Protein AF-A0A2J8AIW1-F1 (afdb_monomer_lite)

Secondary structure (DSSP, 8-state):
--TT-SS-S---SHHHHHHHHHHHHHHHHHHHHHHHH--SHHHHHHHHHHHHHHHHHHHHHH--GGGHHHHHHHHHHHHHHHHHHHHHHHH-PPPHHHHHHHHHHTTT-HHHHHHHHHHHHHHHHHHHHHHSGGGHHHHHHHHHHHHHHHHHHHHHHSTTTTTSTTHHHHHHHHHHHHHHTHHHHHHHHTT-

pLDDT: mean 93.56, std 8.63, range [38.16, 98.69]

Structure (mmCIF, N/CA/C/O backbone):
data_AF-A0A2J8AIW1-F1
#
_entry.id   AF-A0A2J8AIW1-F1
#
loop_
_atom_site.group_PDB
_atom_site.id
_atom_site.type_symbol
_atom_site.label_atom_id
_atom_site.label_alt_id
_atom_site.label_comp_id
_atom_site.label_asym_id
_atom_site.label_entity_id
_atom_site.label_seq_id
_atom_site.pdbx_PDB_ins_code
_atom_site.Cartn_x
_atom_site.Cartn_y
_atom_site.Cartn_z
_atom_site.occupancy
_atom_site.B_iso_or_equiv
_atom_site.auth_seq_id
_atom_site.auth_comp_id
_atom_site.auth_asym_id
_atom_site.auth_atom_id
_atom_site.pdbx_PDB_model_num
ATOM 1 N N . MET A 1 1 ? -9.062 2.284 -21.772 1.00 38.16 1 MET A N 1
ATOM 2 C CA . MET A 1 1 ? -7.630 1.920 -21.690 1.00 38.16 1 MET A CA 1
ATOM 3 C C . MET A 1 1 ? -7.369 1.339 -20.299 1.00 38.16 1 MET A C 1
ATOM 5 O O . MET A 1 1 ? -7.821 1.929 -19.328 1.00 38.16 1 MET A O 1
ATOM 9 N N . LEU A 1 2 ? -6.797 0.137 -20.177 1.00 49.97 2 LEU A N 1
ATOM 10 C CA . LEU A 1 2 ? -6.524 -0.493 -18.874 1.00 49.97 2 LEU A CA 1
ATOM 11 C C . LEU A 1 2 ? -5.214 0.093 -18.311 1.00 49.97 2 LEU A C 1
ATOM 13 O O . LEU A 1 2 ? -4.164 -0.170 -18.883 1.00 49.97 2 LEU A O 1
ATOM 17 N N . LEU A 1 3 ? -5.280 0.871 -17.221 1.00 55.28 3 LEU A N 1
ATOM 18 C CA . LEU A 1 3 ? -4.165 1.646 -16.621 1.00 55.28 3 LEU A CA 1
ATOM 19 C C . LEU A 1 3 ? -2.868 0.842 -16.325 1.00 55.28 3 LEU A C 1
ATOM 21 O O . LEU A 1 3 ? -1.785 1.400 -16.239 1.00 55.28 3 LEU A O 1
ATOM 25 N N . HIS A 1 4 ? -2.943 -0.486 -16.248 1.00 60.50 4 HIS A N 1
ATOM 26 C CA . HIS A 1 4 ? -1.862 -1.389 -15.823 1.00 60.50 4 HIS A CA 1
ATOM 27 C C . HIS A 1 4 ? -1.296 -2.260 -16.968 1.00 60.50 4 HIS A C 1
ATOM 29 O O . HIS A 1 4 ? -0.723 -3.325 -16.732 1.00 60.50 4 HIS A O 1
ATOM 35 N N . GLN A 1 5 ? -1.485 -1.856 -18.229 1.00 65.25 5 GLN A N 1
ATOM 36 C CA . GLN A 1 5 ? -0.833 -2.495 -19.380 1.00 65.25 5 GLN A CA 1
ATOM 37 C C . GLN A 1 5 ? 0.489 -1.783 -19.708 1.00 65.25 5 GLN A C 1
ATOM 39 O O . GLN A 1 5 ? 0.598 -0.569 -19.561 1.00 65.25 5 GLN A O 1
ATOM 44 N N . GLY A 1 6 ? 1.495 -2.539 -20.156 1.00 75.31 6 GLY A N 1
ATOM 45 C CA . GLY A 1 6 ? 2.809 -1.995 -20.519 1.00 75.31 6 GLY A CA 1
ATOM 46 C C . GLY A 1 6 ? 3.767 -1.790 -19.331 1.00 75.31 6 GLY A C 1
ATOM 47 O O . GLY A 1 6 ? 3.452 -2.182 -18.205 1.00 75.31 6 GLY A O 1
ATOM 48 N N . PRO A 1 7 ? 4.959 -1.217 -19.575 1.00 77.56 7 PRO A N 1
ATOM 49 C CA . PRO A 1 7 ? 6.043 -1.128 -18.589 1.00 77.56 7 PRO A CA 1
ATOM 50 C C . PRO A 1 7 ? 5.809 -0.106 -17.460 1.00 77.56 7 PRO A C 1
ATOM 52 O O . PRO A 1 7 ? 6.551 -0.140 -16.476 1.00 77.56 7 PRO A O 1
ATOM 55 N N . GLY A 1 8 ? 4.782 0.743 -17.576 1.00 80.81 8 GLY A N 1
ATOM 56 C CA . GLY A 1 8 ? 4.528 1.873 -16.675 1.00 80.81 8 GLY A CA 1
ATOM 57 C C . GLY A 1 8 ? 5.307 3.125 -17.079 1.00 80.81 8 GLY A C 1
ATOM 58 O O . GLY A 1 8 ? 6.277 3.029 -17.828 1.00 80.81 8 GLY A O 1
ATOM 59 N N . GLU A 1 9 ? 4.861 4.277 -16.582 1.00 84.56 9 GLU A N 1
ATOM 60 C CA . GLU A 1 9 ? 5.496 5.581 -16.823 1.00 84.56 9 GLU A CA 1
ATOM 61 C C . GLU A 1 9 ? 6.556 5.929 -15.764 1.00 84.56 9 GLU A C 1
ATOM 63 O O . GLU A 1 9 ? 7.264 6.912 -15.913 1.00 84.56 9 GLU A O 1
ATOM 68 N N . ASN A 1 10 ? 6.714 5.125 -14.711 1.00 86.12 10 ASN A N 1
ATOM 69 C CA . ASN A 1 10 ? 7.765 5.302 -13.706 1.00 86.12 10 ASN A CA 1
ATOM 70 C C . ASN A 1 10 ? 9.110 4.671 -14.130 1.00 86.12 10 ASN A C 1
ATOM 72 O O . ASN A 1 10 ? 9.202 3.932 -15.116 1.00 86.12 10 ASN A O 1
ATOM 76 N N . ASP A 1 11 ? 10.157 4.930 -13.338 1.00 91.44 11 ASP A N 1
ATOM 77 C CA . ASP A 1 11 ? 11.539 4.480 -13.570 1.00 91.44 11 ASP A CA 1
ATOM 78 C C . ASP A 1 11 ? 12.127 4.983 -14.903 1.00 91.44 11 ASP A C 1
ATOM 80 O O . ASP A 1 11 ? 12.810 4.227 -15.610 1.00 91.44 11 ASP A O 1
ATOM 84 N N . LYS A 1 12 ? 11.868 6.254 -15.254 1.00 89.19 12 LYS A N 1
ATOM 85 C CA . LYS A 1 12 ? 12.263 6.853 -16.546 1.00 89.19 12 LYS A CA 1
ATOM 86 C C . LYS A 1 12 ? 13.777 6.973 -16.703 1.00 89.19 12 LYS A C 1
ATOM 88 O O . LYS A 1 12 ? 14.300 6.983 -17.814 1.00 89.19 12 LYS A O 1
ATOM 93 N N . ASN A 1 13 ? 14.483 7.072 -15.582 1.00 91.25 13 ASN A N 1
ATOM 94 C CA . ASN A 1 13 ? 15.933 7.184 -15.500 1.00 91.25 13 ASN A CA 1
ATOM 95 C C . ASN A 1 13 ? 16.474 6.378 -14.304 1.00 91.25 13 ASN A C 1
ATOM 97 O O . ASN A 1 13 ? 15.725 5.899 -13.448 1.00 91.25 13 ASN A O 1
ATOM 101 N N . LEU A 1 14 ? 17.797 6.194 -14.264 1.00 94.19 14 LEU A N 1
ATOM 102 C CA . LEU A 1 14 ? 18.453 5.399 -13.224 1.00 94.19 14 LEU A CA 1
ATOM 103 C C . LEU A 1 14 ? 18.237 5.961 -11.799 1.00 94.19 14 LEU A C 1
ATOM 105 O O . LEU A 1 14 ? 17.918 5.159 -10.922 1.00 94.19 14 LEU A O 1
ATOM 109 N N . PRO A 1 15 ? 18.340 7.283 -11.538 1.00 96.56 15 PRO A N 1
ATOM 110 C CA . PRO A 1 15 ? 18.042 7.843 -10.218 1.00 96.56 15 PRO A CA 1
ATOM 111 C C . PRO A 1 15 ? 16.624 7.549 -9.720 1.00 96.56 15 PRO A C 1
ATOM 113 O O . PRO A 1 15 ? 16.463 7.113 -8.581 1.00 96.56 15 PRO A O 1
ATOM 116 N N . GLU A 1 16 ? 15.601 7.736 -10.559 1.00 95.06 16 GLU A N 1
ATOM 117 C CA . GLU A 1 16 ? 14.214 7.407 -10.202 1.00 95.06 16 GLU A CA 1
ATOM 118 C C . GLU A 1 16 ? 14.065 5.937 -9.837 1.00 95.06 16 GLU A C 1
ATOM 120 O O . GLU A 1 16 ? 13.436 5.605 -8.836 1.00 95.06 16 GLU A O 1
ATOM 125 N N . ARG A 1 17 ? 14.701 5.055 -10.606 1.00 95.56 17 ARG A N 1
ATOM 126 C CA . ARG A 1 17 ? 14.667 3.619 -10.348 1.00 95.56 17 ARG A CA 1
ATOM 127 C C . ARG A 1 17 ? 15.311 3.252 -9.018 1.00 95.56 17 ARG A C 1
ATOM 129 O O . ARG A 1 17 ? 14.742 2.474 -8.254 1.00 95.56 17 ARG A O 1
ATOM 136 N N . VAL A 1 18 ? 16.480 3.819 -8.723 1.00 97.62 18 VAL A N 1
ATOM 137 C CA . VAL A 1 18 ? 17.156 3.627 -7.432 1.00 97.62 18 VAL A CA 1
ATOM 138 C C . VAL A 1 18 ? 16.270 4.130 -6.292 1.00 97.62 18 VAL A C 1
ATOM 140 O O . VAL A 1 18 ? 16.103 3.423 -5.299 1.00 97.62 18 VAL A O 1
ATOM 143 N N . ALA A 1 19 ? 15.645 5.300 -6.448 1.00 97.94 19 ALA A N 1
ATOM 144 C CA . ALA A 1 19 ? 14.718 5.844 -5.461 1.00 97.94 19 ALA A CA 1
ATOM 145 C C . ALA A 1 19 ? 13.486 4.944 -5.264 1.00 97.94 19 ALA A C 1
ATOM 147 O O . ALA A 1 19 ? 13.114 4.657 -4.125 1.00 97.94 19 ALA A O 1
ATOM 148 N N . ASN A 1 20 ? 12.878 4.439 -6.337 1.00 97.44 20 ASN A N 1
ATOM 149 C CA . ASN A 1 20 ? 11.716 3.554 -6.261 1.00 97.44 20 ASN A CA 1
ATOM 150 C C . ASN A 1 20 ? 12.062 2.228 -5.571 1.00 97.44 20 ASN A C 1
ATOM 152 O O . ASN A 1 20 ? 11.350 1.814 -4.656 1.00 97.44 20 ASN A O 1
ATOM 156 N N . VAL A 1 21 ? 13.198 1.609 -5.913 1.00 98.12 21 VAL A N 1
ATOM 157 C CA . VAL A 1 21 ? 13.695 0.401 -5.230 1.00 98.12 21 VAL A CA 1
ATOM 158 C C . VAL A 1 21 ? 13.963 0.670 -3.748 1.00 98.12 21 VAL A C 1
ATOM 160 O O . VAL A 1 21 ? 13.516 -0.101 -2.899 1.00 98.12 21 VAL A O 1
ATOM 163 N N . ALA A 1 22 ? 14.649 1.766 -3.415 1.00 98.12 22 ALA A N 1
ATOM 164 C CA . ALA A 1 22 ? 14.968 2.106 -2.029 1.00 98.12 22 ALA A CA 1
ATOM 165 C C . ALA A 1 22 ? 13.701 2.336 -1.190 1.00 98.12 22 ALA A C 1
ATOM 167 O O . ALA A 1 22 ? 13.575 1.830 -0.073 1.00 98.12 22 ALA A O 1
ATOM 168 N N . THR A 1 23 ? 12.728 3.057 -1.745 1.00 98.31 23 THR A N 1
ATOM 169 C CA . THR A 1 23 ? 11.473 3.380 -1.053 1.00 98.31 23 THR A CA 1
ATOM 170 C C . THR A 1 23 ? 10.555 2.167 -0.870 1.00 98.31 23 THR A C 1
ATOM 172 O O . THR A 1 23 ? 9.797 2.148 0.101 1.00 98.31 23 THR A O 1
ATOM 175 N N . CYS A 1 24 ? 10.692 1.097 -1.667 1.00 97.94 24 CYS A N 1
ATOM 176 C CA . CYS A 1 24 ? 10.009 -0.184 -1.409 1.00 97.94 24 CYS A CA 1
ATOM 177 C C . CYS A 1 24 ? 10.350 -0.771 -0.025 1.00 97.94 24 CYS A C 1
ATOM 179 O O . CYS A 1 24 ? 9.515 -1.434 0.597 1.00 97.94 24 CYS A O 1
ATOM 181 N N . GLY A 1 25 ? 11.549 -0.491 0.504 1.00 97.25 25 GLY A N 1
ATOM 182 C CA . GLY A 1 25 ? 11.958 -0.911 1.847 1.00 97.25 25 GLY A CA 1
ATOM 183 C C . GLY A 1 25 ? 11.031 -0.395 2.956 1.00 97.25 25 GLY A C 1
ATOM 184 O O . GLY A 1 25 ? 10.872 -1.046 3.992 1.00 97.25 25 GLY A O 1
ATOM 185 N N . MET A 1 26 ? 10.334 0.722 2.724 1.00 97.25 26 MET A N 1
ATOM 186 C CA . MET A 1 26 ? 9.361 1.261 3.675 1.00 97.25 26 MET A CA 1
ATOM 187 C C . MET A 1 26 ? 8.108 0.387 3.794 1.00 97.25 26 MET A C 1
ATOM 189 O O . MET A 1 26 ? 7.539 0.289 4.884 1.00 97.25 26 MET A O 1
ATOM 193 N N . PHE A 1 27 ? 7.710 -0.319 2.731 1.00 98.12 27 PHE A N 1
ATOM 194 C CA . PHE A 1 27 ? 6.625 -1.301 2.800 1.00 98.12 27 PHE A CA 1
ATOM 195 C C . PHE A 1 27 ? 7.012 -2.511 3.652 1.00 98.12 27 PHE A C 1
ATOM 197 O O . PHE A 1 27 ? 6.216 -2.968 4.476 1.00 98.12 27 PHE A O 1
ATOM 204 N N . LEU A 1 28 ? 8.262 -2.978 3.533 1.00 97.94 28 LEU A N 1
ATOM 205 C CA . LEU A 1 28 ? 8.799 -4.043 4.386 1.00 97.94 28 LEU A CA 1
ATOM 206 C C . LEU A 1 28 ? 8.770 -3.621 5.858 1.00 97.94 28 LEU A C 1
ATOM 208 O O . LEU A 1 28 ? 8.288 -4.370 6.712 1.00 97.94 28 LEU A O 1
ATOM 212 N N . HIS A 1 29 ? 9.225 -2.398 6.145 1.00 98.06 29 HIS A N 1
ATOM 213 C CA . HIS A 1 29 ? 9.217 -1.833 7.491 1.00 98.06 29 HIS A CA 1
ATOM 214 C C . HIS A 1 29 ? 7.797 -1.724 8.069 1.00 98.06 29 HIS A C 1
ATOM 216 O O . HIS A 1 29 ? 7.548 -2.167 9.196 1.00 98.06 29 HIS A O 1
ATOM 222 N N . ALA A 1 30 ? 6.853 -1.179 7.300 1.00 98.00 30 ALA A N 1
ATOM 223 C CA . ALA A 1 30 ? 5.459 -1.047 7.711 1.00 98.00 30 ALA A CA 1
ATOM 224 C C . ALA A 1 30 ? 4.798 -2.410 7.961 1.00 98.00 30 ALA A C 1
ATOM 226 O O . ALA A 1 30 ? 4.196 -2.608 9.021 1.00 98.00 30 ALA A O 1
ATOM 227 N N . GLY A 1 31 ? 4.980 -3.380 7.059 1.00 98.19 31 GLY A N 1
ATOM 228 C CA . GLY A 1 31 ? 4.481 -4.746 7.234 1.00 98.19 31 GLY A CA 1
ATOM 229 C C . GLY A 1 31 ? 5.053 -5.416 8.488 1.00 98.19 31 GLY A C 1
ATOM 230 O O . GLY A 1 31 ? 4.300 -5.915 9.326 1.00 98.19 31 GLY A O 1
ATOM 231 N N . ALA A 1 32 ? 6.368 -5.314 8.712 1.00 98.00 32 ALA A N 1
ATOM 232 C CA . ALA A 1 32 ? 7.024 -5.826 9.918 1.00 98.00 32 ALA A CA 1
ATOM 233 C C . ALA A 1 32 ? 6.518 -5.152 11.205 1.00 98.00 32 ALA A C 1
ATOM 235 O O . ALA A 1 32 ? 6.409 -5.794 12.255 1.00 98.00 32 ALA A O 1
ATOM 236 N N . LYS A 1 33 ? 6.198 -3.855 11.159 1.00 97.88 33 LYS A N 1
ATOM 237 C CA . LYS A 1 33 ? 5.585 -3.145 12.288 1.00 97.88 33 LYS A CA 1
ATOM 238 C C . LYS A 1 33 ? 4.177 -3.671 12.571 1.00 97.88 33 LYS A C 1
ATOM 240 O O . LYS A 1 33 ? 3.882 -3.975 13.725 1.00 97.88 33 LYS A O 1
ATOM 245 N N . ILE A 1 34 ? 3.350 -3.859 11.541 1.00 97.88 34 ILE A N 1
ATOM 246 C CA . ILE A 1 34 ? 2.001 -4.436 11.664 1.00 97.88 34 ILE A CA 1
ATOM 247 C C . ILE A 1 34 ? 2.067 -5.844 12.271 1.00 97.88 34 ILE A C 1
ATOM 249 O O . ILE A 1 34 ? 1.365 -6.1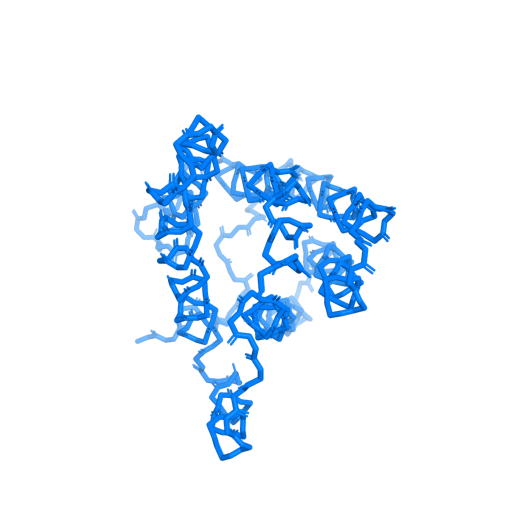10 13.245 1.00 97.88 34 ILE A O 1
ATOM 253 N N . ILE A 1 35 ? 2.946 -6.718 11.770 1.00 97.94 35 ILE A N 1
ATOM 254 C CA . ILE A 1 35 ? 3.108 -8.101 12.260 1.00 97.94 35 ILE A CA 1
ATOM 255 C C . ILE A 1 35 ? 3.454 -8.144 13.753 1.00 97.94 35 ILE A C 1
ATOM 257 O O . ILE A 1 35 ? 2.945 -9.008 14.469 1.00 97.94 35 ILE A O 1
ATOM 261 N N . ARG A 1 36 ? 4.330 -7.239 14.209 1.00 97.31 36 ARG A N 1
ATOM 262 C CA . ARG A 1 36 ? 4.803 -7.186 15.602 1.00 97.31 36 ARG A CA 1
ATOM 263 C C . ARG A 1 36 ? 3.805 -6.534 16.552 1.00 97.31 36 ARG A C 1
ATOM 265 O O . ARG A 1 36 ? 3.716 -6.944 17.702 1.00 97.31 36 ARG A O 1
ATOM 272 N N . GLN A 1 37 ? 3.103 -5.496 16.102 1.00 96.62 37 GLN A N 1
ATOM 273 C CA . GLN A 1 37 ? 2.281 -4.660 16.981 1.00 96.62 37 GLN A CA 1
ATOM 274 C C . GLN A 1 37 ? 0.804 -5.060 17.001 1.00 96.62 37 GLN A C 1
ATOM 276 O O . GLN A 1 37 ? 0.110 -4.741 17.967 1.00 96.62 37 GLN A O 1
ATOM 281 N N . CYS A 1 38 ? 0.298 -5.725 15.959 1.00 95.56 38 CYS A N 1
ATOM 282 C CA . CYS A 1 38 ? -1.114 -6.089 15.886 1.00 95.56 38 CYS A CA 1
ATOM 283 C C . CYS A 1 38 ? -1.409 -7.402 16.616 1.00 95.56 38 CYS A C 1
ATOM 285 O O . CYS A 1 38 ? -0.716 -8.402 16.437 1.00 95.56 38 CYS A O 1
ATOM 287 N N . ARG A 1 39 ? -2.490 -7.411 17.401 1.00 92.06 39 ARG A N 1
ATOM 288 C CA . ARG A 1 39 ? -2.910 -8.563 18.214 1.00 92.06 39 ARG A CA 1
ATOM 289 C C . ARG A 1 39 ? -3.703 -9.600 17.419 1.00 92.06 39 ARG A C 1
ATOM 291 O O . ARG A 1 39 ? -3.566 -10.794 17.670 1.00 92.06 39 ARG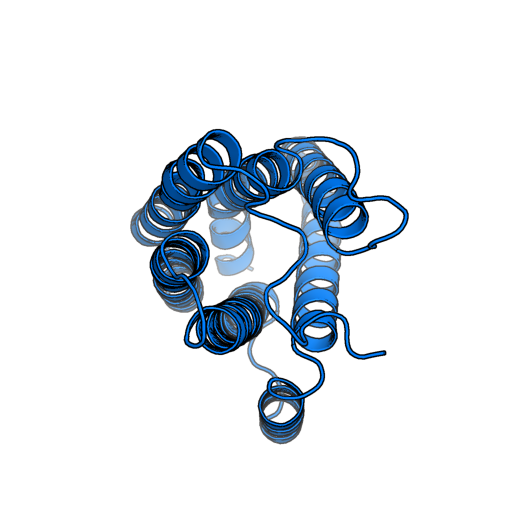 A O 1
ATOM 298 N N . SER A 1 40 ? -4.526 -9.169 16.459 1.00 94.38 40 SER A N 1
ATOM 299 C CA . SER A 1 40 ? -5.385 -10.087 15.704 1.00 94.38 40 SER A CA 1
ATOM 300 C C . SER A 1 40 ? -4.608 -10.837 14.617 1.00 94.38 40 SER A C 1
ATOM 302 O O . SER A 1 40 ? -3.761 -10.279 13.915 1.00 94.38 40 SER A O 1
ATOM 304 N N . GLN A 1 41 ? -4.927 -12.121 14.432 1.00 95.12 41 GLN A N 1
ATOM 305 C CA . GLN A 1 41 ? -4.317 -12.938 13.376 1.00 95.12 41 GLN A CA 1
ATOM 306 C C . GLN A 1 41 ? -4.637 -12.400 11.975 1.00 95.12 41 GLN A C 1
ATOM 308 O O . GLN A 1 41 ? -3.782 -12.437 11.094 1.00 95.12 41 GLN A O 1
ATOM 313 N N . ALA A 1 42 ? -5.838 -11.849 11.771 1.00 95.38 42 ALA A N 1
ATOM 314 C CA . ALA A 1 42 ? -6.220 -11.226 10.506 1.00 95.38 42 ALA A CA 1
ATOM 315 C C . ALA A 1 42 ? -5.322 -10.022 10.166 1.00 95.38 42 ALA A C 1
ATOM 317 O O . ALA A 1 42 ? -4.806 -9.940 9.052 1.00 95.38 42 ALA A O 1
ATOM 318 N N . ALA A 1 43 ? -5.048 -9.146 11.139 1.00 96.44 43 ALA A N 1
ATOM 319 C CA . ALA A 1 43 ? -4.139 -8.017 10.953 1.00 96.44 43 ALA A CA 1
ATOM 320 C C . ALA A 1 43 ? -2.697 -8.470 10.679 1.00 96.44 43 ALA A C 1
ATOM 322 O O . ALA A 1 43 ? -2.028 -7.912 9.812 1.00 96.44 43 ALA A O 1
ATOM 323 N N . ARG A 1 44 ? -2.216 -9.519 11.360 1.00 97.50 44 ARG A N 1
ATOM 324 C CA . ARG A 1 44 ? -0.872 -10.071 11.115 1.00 97.50 44 ARG A CA 1
ATOM 325 C C . ARG A 1 44 ? -0.747 -10.703 9.726 1.00 97.50 44 ARG A C 1
ATOM 327 O O . ARG A 1 44 ? 0.280 -10.519 9.081 1.00 97.50 44 ARG A O 1
ATOM 334 N N . ARG A 1 45 ? -1.787 -11.392 9.234 1.00 97.94 45 ARG A N 1
ATOM 335 C CA . ARG A 1 45 ? -1.844 -11.903 7.848 1.00 97.94 45 ARG A CA 1
ATOM 336 C C . ARG A 1 45 ? -1.777 -10.770 6.827 1.00 97.94 45 ARG A C 1
ATOM 338 O O . ARG A 1 45 ? -1.019 -10.881 5.869 1.00 97.94 45 ARG A O 1
ATOM 345 N N . PHE A 1 46 ? -2.513 -9.680 7.054 1.00 97.94 46 PHE A N 1
ATOM 346 C CA . PHE A 1 46 ? -2.368 -8.471 6.245 1.00 97.94 46 PHE A CA 1
ATOM 347 C C . PHE A 1 46 ? -0.933 -7.927 6.302 1.00 97.94 46 PHE A C 1
ATOM 349 O O . PHE A 1 46 ? -0.361 -7.654 5.256 1.00 97.94 46 PHE A O 1
ATOM 356 N N . GLY A 1 47 ? -0.319 -7.842 7.485 1.00 98.25 47 GLY A N 1
ATOM 357 C CA . GLY A 1 47 ? 1.070 -7.394 7.628 1.00 98.25 47 GLY A CA 1
ATOM 358 C C . GLY A 1 47 ? 2.058 -8.212 6.788 1.00 98.25 47 GLY A C 1
ATOM 359 O O . GLY A 1 47 ? 2.883 -7.629 6.091 1.00 98.25 47 GLY A O 1
ATOM 360 N N . TRP A 1 48 ? 1.926 -9.543 6.773 1.00 98.56 48 TRP A N 1
ATOM 361 C CA . TRP A 1 48 ? 2.724 -10.415 5.900 1.00 98.56 48 TRP A CA 1
ATOM 362 C C . TRP A 1 48 ? 2.462 -10.176 4.413 1.00 98.56 48 TRP A C 1
ATOM 364 O O . TRP A 1 48 ? 3.409 -10.079 3.634 1.00 98.56 48 TRP A O 1
ATOM 374 N N . ALA A 1 49 ? 1.196 -10.041 4.014 1.00 98.44 49 ALA A N 1
ATOM 375 C CA . ALA A 1 49 ? 0.848 -9.716 2.634 1.00 98.44 49 ALA A CA 1
ATOM 376 C C . ALA A 1 49 ? 1.393 -8.343 2.212 1.00 98.44 49 ALA A C 1
ATOM 378 O O . ALA A 1 49 ? 1.866 -8.185 1.092 1.00 98.44 49 ALA A O 1
ATOM 379 N N . PHE A 1 50 ? 1.395 -7.363 3.114 1.00 98.38 50 PHE A N 1
ATOM 380 C CA . PHE A 1 50 ? 1.950 -6.039 2.864 1.00 98.38 50 PHE A CA 1
ATOM 381 C C . PHE A 1 50 ? 3.482 -6.056 2.756 1.00 98.38 50 PHE A C 1
ATOM 383 O O . PHE A 1 50 ? 4.049 -5.391 1.893 1.00 98.38 50 PHE A O 1
ATOM 390 N N . THR A 1 51 ? 4.168 -6.886 3.547 1.00 98.62 51 THR A N 1
ATOM 391 C CA . THR A 1 51 ? 5.597 -7.166 3.335 1.00 98.62 51 THR A CA 1
ATOM 392 C C . THR A 1 51 ? 5.839 -7.799 1.961 1.00 98.62 51 THR A C 1
ATOM 394 O O . THR A 1 51 ? 6.771 -7.397 1.269 1.00 98.62 51 THR A O 1
ATOM 397 N N . ALA A 1 52 ? 4.992 -8.738 1.528 1.00 98.50 52 ALA A N 1
ATOM 398 C CA . ALA A 1 52 ? 5.106 -9.338 0.198 1.00 98.50 52 ALA A CA 1
ATOM 399 C C . ALA A 1 52 ? 4.914 -8.308 -0.930 1.00 98.50 52 ALA A C 1
ATOM 401 O O . ALA A 1 52 ? 5.654 -8.363 -1.908 1.00 98.50 52 ALA A O 1
ATOM 402 N N . VAL A 1 53 ? 4.005 -7.334 -0.771 1.00 98.56 53 VAL A N 1
ATOM 403 C CA . VAL A 1 53 ? 3.892 -6.183 -1.691 1.00 98.56 53 VAL A CA 1
ATOM 404 C C . VAL A 1 53 ? 5.229 -5.455 -1.800 1.00 98.56 53 VAL A C 1
ATOM 406 O O . VAL A 1 53 ? 5.700 -5.240 -2.906 1.00 98.56 53 VAL A O 1
ATOM 409 N N . GLY A 1 54 ? 5.895 -5.157 -0.679 1.00 98.44 54 GLY A N 1
ATOM 410 C CA . GLY A 1 54 ? 7.214 -4.515 -0.703 1.00 98.44 54 GLY A CA 1
ATOM 411 C C . GLY A 1 54 ? 8.264 -5.298 -1.498 1.00 98.44 54 GLY A C 1
ATOM 412 O O . GLY A 1 54 ? 8.987 -4.715 -2.300 1.00 98.44 54 GLY A O 1
ATOM 413 N N . VAL A 1 55 ? 8.316 -6.623 -1.325 1.00 98.69 55 VAL A N 1
ATOM 414 C CA . VAL A 1 55 ? 9.236 -7.494 -2.080 1.00 98.69 55 VAL A CA 1
ATOM 415 C C . VAL A 1 55 ? 8.906 -7.486 -3.573 1.00 98.69 55 VAL A C 1
ATOM 417 O O . VAL A 1 55 ? 9.803 -7.364 -4.406 1.00 98.69 55 VAL A O 1
ATOM 420 N N . ILE A 1 56 ? 7.628 -7.614 -3.927 1.00 98.50 56 ILE A N 1
ATOM 421 C CA . ILE A 1 56 ? 7.186 -7.672 -5.324 1.00 98.50 56 ILE A CA 1
ATOM 422 C C . ILE A 1 56 ? 7.400 -6.320 -6.019 1.00 98.50 56 ILE A C 1
ATOM 424 O O . ILE A 1 56 ? 7.901 -6.303 -7.144 1.00 98.50 56 ILE A O 1
ATOM 428 N N . ALA A 1 57 ? 7.136 -5.206 -5.338 1.00 98.00 57 ALA A N 1
ATOM 429 C CA . ALA A 1 57 ? 7.437 -3.865 -5.826 1.00 98.00 57 ALA A CA 1
ATOM 430 C C . ALA A 1 57 ? 8.944 -3.695 -6.086 1.00 98.00 57 ALA A C 1
ATOM 432 O O . ALA A 1 57 ? 9.343 -3.225 -7.152 1.00 98.00 57 ALA A O 1
ATOM 433 N N . THR A 1 58 ? 9.809 -4.174 -5.179 1.00 98.44 58 THR A N 1
ATOM 434 C CA . THR A 1 58 ? 11.266 -4.190 -5.403 1.00 98.44 58 THR A CA 1
ATOM 435 C C . THR A 1 58 ? 11.639 -4.963 -6.669 1.00 98.44 58 THR A C 1
ATOM 437 O O . THR A 1 58 ? 12.454 -4.482 -7.457 1.00 98.44 58 THR A O 1
ATOM 440 N N . LEU A 1 59 ? 11.032 -6.131 -6.904 1.00 98.00 59 LEU A N 1
ATOM 441 C CA . LEU A 1 59 ? 11.262 -6.908 -8.126 1.00 98.00 59 LEU A CA 1
ATOM 442 C C . LEU A 1 59 ? 10.780 -6.160 -9.375 1.00 98.00 59 LEU A C 1
ATOM 444 O O . LEU A 1 59 ? 11.473 -6.169 -10.392 1.00 98.00 59 LEU A O 1
ATOM 448 N N . TYR A 1 60 ? 9.630 -5.486 -9.312 1.00 97.56 60 TYR A N 1
ATOM 449 C CA . TYR A 1 60 ? 9.124 -4.676 -10.418 1.00 97.56 60 TYR A CA 1
ATOM 450 C C . TYR A 1 60 ? 10.069 -3.518 -10.760 1.00 97.56 60 TYR A C 1
ATOM 452 O O . TYR A 1 60 ? 10.546 -3.444 -11.899 1.00 97.56 60 TYR A O 1
ATOM 460 N N . HIS A 1 61 ? 10.414 -2.667 -9.798 1.00 97.12 61 HIS A N 1
ATOM 461 C CA . HIS A 1 61 ? 11.312 -1.534 -10.044 1.00 97.12 61 HIS A CA 1
ATOM 462 C C . HIS A 1 61 ? 12.741 -1.978 -10.388 1.00 97.12 61 HIS A C 1
ATOM 464 O O . HIS A 1 61 ? 13.434 -1.328 -11.173 1.00 97.12 61 HIS A O 1
ATOM 470 N N . GLY A 1 62 ? 13.167 -3.147 -9.905 1.00 96.88 62 GLY A N 1
ATOM 471 C CA . GLY A 1 62 ? 14.422 -3.785 -10.305 1.00 96.88 62 GLY A CA 1
ATOM 472 C C . GLY A 1 62 ? 14.406 -4.416 -11.706 1.00 96.88 62 GLY A C 1
ATOM 473 O O . GLY A 1 62 ? 15.469 -4.693 -12.255 1.00 96.88 62 GLY A O 1
ATOM 474 N N . SER A 1 63 ? 13.235 -4.636 -12.314 1.00 96.31 63 SER A N 1
ATOM 475 C CA . SER A 1 63 ? 13.095 -5.365 -13.586 1.00 96.31 63 SER A CA 1
ATOM 476 C C . SER A 1 63 ? 13.238 -4.492 -14.841 1.00 96.31 63 SER A C 1
ATOM 478 O O . SER A 1 63 ? 12.865 -3.316 -14.859 1.00 96.31 63 SER A O 1
ATOM 480 N N . TRP A 1 64 ? 13.729 -5.087 -15.934 1.00 93.94 64 TRP A N 1
ATOM 481 C CA . TRP A 1 64 ? 14.010 -4.412 -17.211 1.00 93.94 64 TRP A CA 1
ATOM 482 C C . TRP A 1 64 ? 13.468 -5.187 -18.420 1.00 93.94 64 TRP A C 1
ATOM 484 O O . TRP A 1 64 ? 13.159 -6.373 -18.338 1.00 93.94 64 TRP A O 1
ATOM 494 N N . GLY A 1 65 ? 13.372 -4.519 -19.573 1.00 92.62 65 GLY A N 1
ATOM 495 C CA . GLY A 1 65 ? 13.042 -5.161 -20.847 1.00 92.62 65 GLY A CA 1
ATOM 496 C C . GLY A 1 65 ? 11.696 -5.895 -20.838 1.00 92.62 65 GLY A C 1
ATOM 497 O O . GLY A 1 65 ? 10.701 -5.401 -20.307 1.00 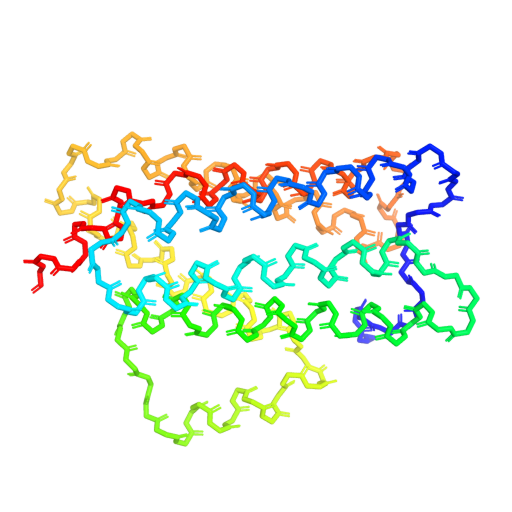92.62 65 GLY A O 1
ATOM 498 N N . ARG A 1 66 ? 11.658 -7.094 -21.436 1.00 93.50 66 ARG A N 1
ATOM 499 C CA . ARG A 1 66 ? 10.415 -7.856 -21.665 1.00 93.50 66 ARG A CA 1
ATOM 500 C C . ARG A 1 66 ? 9.742 -8.361 -20.387 1.00 93.50 66 ARG A C 1
ATOM 502 O O . ARG A 1 66 ? 8.535 -8.565 -20.398 1.00 93.50 66 ARG A O 1
ATOM 509 N N . ILE A 1 67 ? 10.482 -8.539 -19.289 1.00 94.12 67 ILE A N 1
ATOM 510 C CA . ILE A 1 67 ? 9.908 -9.022 -18.020 1.00 94.12 67 ILE A CA 1
ATOM 511 C C . ILE A 1 67 ? 9.170 -7.922 -17.248 1.00 94.12 67 ILE A C 1
ATOM 513 O O . ILE A 1 67 ? 8.269 -8.219 -16.464 1.00 94.12 67 ILE A O 1
ATOM 517 N N . ARG A 1 68 ? 9.503 -6.649 -17.489 1.00 94.25 68 ARG A N 1
ATOM 518 C CA . ARG A 1 68 ? 8.998 -5.517 -16.703 1.00 94.25 68 ARG A CA 1
ATOM 519 C C . ARG A 1 68 ? 7.471 -5.362 -16.728 1.00 94.25 68 ARG A C 1
ATOM 521 O O . ARG A 1 68 ? 6.892 -5.223 -15.653 1.00 94.25 68 ARG A O 1
ATOM 528 N N . PRO A 1 69 ? 6.777 -5.444 -17.881 1.00 93.81 69 PRO A N 1
ATOM 529 C CA . PRO A 1 69 ? 5.315 -5.379 -17.901 1.00 93.81 69 PRO A CA 1
ATOM 530 C C . PRO A 1 69 ? 4.646 -6.505 -17.100 1.00 93.81 69 PRO A C 1
ATOM 532 O O . PRO A 1 69 ? 3.570 -6.310 -16.538 1.00 93.81 69 PRO A O 1
ATOM 535 N N . HIS A 1 70 ? 5.269 -7.686 -17.030 1.00 94.62 70 HIS A N 1
ATOM 536 C CA . HIS A 1 70 ? 4.761 -8.799 -16.228 1.00 94.62 70 HIS A CA 1
ATOM 537 C C . HIS A 1 70 ? 4.990 -8.557 -14.737 1.00 94.62 70 HIS A C 1
ATOM 539 O O . HIS A 1 70 ? 4.056 -8.723 -13.957 1.00 94.62 70 HIS A O 1
ATOM 545 N N . ALA A 1 71 ? 6.185 -8.102 -14.353 1.00 96.00 71 ALA A N 1
ATOM 546 C CA . ALA A 1 71 ? 6.489 -7.750 -12.969 1.00 96.00 71 ALA A CA 1
ATOM 547 C C . ALA A 1 71 ? 5.547 -6.651 -12.445 1.00 96.00 71 ALA A C 1
ATOM 549 O O . ALA A 1 71 ? 4.989 -6.802 -11.362 1.00 96.00 71 ALA A O 1
ATOM 550 N N . ARG A 1 72 ? 5.259 -5.628 -13.265 1.00 95.44 72 ARG A N 1
ATOM 551 C CA . ARG A 1 72 ? 4.255 -4.596 -12.960 1.00 95.44 72 ARG A CA 1
ATOM 552 C C . ARG A 1 72 ? 2.882 -5.202 -12.678 1.00 95.44 72 ARG A C 1
ATOM 554 O O . ARG A 1 72 ? 2.256 -4.879 -11.680 1.00 95.44 72 ARG A O 1
ATOM 561 N N . LYS A 1 73 ? 2.397 -6.111 -13.529 1.00 95.88 73 LYS A N 1
ATOM 562 C CA . LYS A 1 73 ? 1.094 -6.764 -13.308 1.00 95.88 73 LYS A CA 1
ATOM 563 C C . LYS A 1 73 ? 1.056 -7.521 -11.982 1.00 95.88 73 LYS A C 1
ATOM 565 O O . LYS A 1 73 ? 0.082 -7.393 -11.248 1.00 95.88 73 LYS A O 1
ATOM 570 N N . VAL A 1 74 ? 2.107 -8.281 -11.673 1.00 97.00 74 VAL A N 1
ATOM 571 C CA . VAL A 1 74 ? 2.194 -9.036 -10.413 1.00 97.00 74 VAL A CA 1
ATOM 572 C C . VAL A 1 74 ? 2.191 -8.098 -9.205 1.00 97.00 74 VAL A C 1
ATOM 574 O O . VAL A 1 74 ? 1.512 -8.400 -8.226 1.00 97.00 74 VAL A O 1
ATOM 577 N N . ASP A 1 75 ? 2.860 -6.948 -9.288 1.00 97.81 75 ASP A N 1
ATOM 578 C CA . ASP A 1 75 ? 2.828 -5.917 -8.245 1.00 97.81 75 ASP A CA 1
ATOM 579 C C . ASP A 1 75 ? 1.404 -5.401 -7.980 1.00 97.81 75 ASP A C 1
ATOM 581 O O . ASP A 1 75 ? 0.886 -5.495 -6.864 1.00 97.81 75 ASP A O 1
ATOM 585 N N . TYR A 1 76 ? 0.684 -5.017 -9.034 1.00 97.12 76 TYR A N 1
ATOM 586 C CA . TYR A 1 76 ? -0.724 -4.622 -8.932 1.00 97.12 76 TYR A CA 1
ATOM 587 C C . TYR A 1 76 ? -1.626 -5.723 -8.351 1.00 97.12 76 TYR A C 1
ATOM 589 O O . TYR A 1 76 ? -2.551 -5.431 -7.585 1.00 97.12 76 TYR A O 1
ATOM 597 N N . TYR A 1 77 ? -1.376 -6.991 -8.688 1.00 98.19 77 TYR A N 1
ATOM 598 C CA . TYR A 1 77 ? -2.129 -8.116 -8.127 1.00 98.19 77 TYR A CA 1
ATOM 599 C C . TYR A 1 77 ? -1.834 -8.300 -6.638 1.00 98.19 77 TYR A C 1
ATOM 601 O O . TYR A 1 77 ? -2.759 -8.536 -5.859 1.00 98.19 77 TYR A O 1
ATOM 609 N N . ALA A 1 78 ? -0.573 -8.152 -6.229 1.00 98.56 78 ALA A N 1
ATOM 610 C CA . ALA A 1 78 ? -0.169 -8.231 -4.831 1.00 98.56 78 ALA A CA 1
ATOM 611 C C . ALA A 1 78 ? -0.844 -7.140 -3.992 1.00 98.56 78 ALA A C 1
ATOM 613 O O . ALA A 1 78 ? -1.386 -7.437 -2.923 1.00 98.56 78 ALA A O 1
ATOM 614 N N . ILE A 1 79 ? -0.892 -5.904 -4.500 1.00 98.38 79 ILE A N 1
ATOM 615 C CA . ILE A 1 79 ? -1.599 -4.788 -3.856 1.00 98.38 79 ILE A CA 1
ATOM 616 C C . ILE A 1 79 ? -3.092 -5.118 -3.709 1.00 98.38 79 ILE A C 1
ATOM 618 O O . ILE A 1 79 ? -3.653 -4.984 -2.618 1.00 98.38 79 ILE A O 1
ATOM 622 N N . ALA A 1 80 ? -3.733 -5.612 -4.772 1.00 98.50 80 ALA A N 1
ATOM 623 C CA . ALA A 1 80 ? -5.150 -5.965 -4.743 1.00 98.50 80 ALA A CA 1
ATOM 624 C C . ALA A 1 80 ? -5.452 -7.086 -3.733 1.00 98.50 80 ALA A C 1
ATOM 626 O O . ALA A 1 80 ? -6.357 -6.939 -2.908 1.00 98.50 80 ALA A O 1
ATOM 627 N N . LEU A 1 81 ? -4.665 -8.164 -3.718 1.00 98.56 81 LEU A N 1
ATOM 628 C CA . LEU A 1 81 ? -4.809 -9.257 -2.747 1.00 98.56 81 LEU A CA 1
ATOM 629 C C . LEU A 1 81 ? -4.580 -8.778 -1.306 1.00 98.56 81 LEU A C 1
ATOM 631 O O . LEU A 1 81 ? -5.351 -9.118 -0.406 1.00 98.56 81 LEU A O 1
ATOM 635 N N . SER A 1 82 ? -3.561 -7.946 -1.086 1.00 98.50 82 SER A N 1
ATOM 636 C CA . SER A 1 82 ? -3.278 -7.346 0.221 1.00 98.50 82 SER A CA 1
ATOM 637 C C . SER A 1 82 ? -4.445 -6.477 0.712 1.00 98.50 82 SER A C 1
ATOM 639 O O . SER A 1 82 ? -4.864 -6.593 1.867 1.00 98.50 82 SER A O 1
ATOM 641 N N . SER A 1 83 ? -5.062 -5.691 -0.179 1.00 98.56 83 SER A N 1
ATOM 642 C CA . SER A 1 83 ? -6.239 -4.872 0.149 1.00 98.56 83 SER A CA 1
ATOM 643 C C . SER A 1 83 ? -7.447 -5.711 0.592 1.00 98.56 83 SER A C 1
ATOM 645 O O . SER A 1 83 ? -8.163 -5.318 1.514 1.00 98.56 83 SER A O 1
ATOM 647 N N . MET A 1 84 ? -7.647 -6.901 0.009 1.00 98.50 84 MET A N 1
ATOM 648 C CA . MET A 1 84 ? -8.715 -7.819 0.423 1.00 98.50 84 MET A CA 1
ATOM 649 C C . MET A 1 84 ? -8.484 -8.337 1.847 1.00 98.50 84 MET A C 1
ATOM 651 O O . MET A 1 84 ? -9.427 -8.426 2.638 1.00 98.50 84 MET A O 1
ATOM 655 N N . LEU A 1 85 ? -7.231 -8.649 2.198 1.00 97.94 85 LEU A N 1
ATOM 656 C CA . LEU A 1 85 ? -6.864 -9.082 3.548 1.00 97.94 85 LEU A CA 1
ATOM 657 C C . LEU A 1 85 ? -7.017 -7.953 4.567 1.00 97.94 85 LEU A C 1
ATOM 659 O O . LEU A 1 85 ? -7.546 -8.193 5.653 1.00 97.94 85 LEU A O 1
ATOM 663 N N . LEU A 1 86 ? -6.634 -6.725 4.210 1.00 97.94 86 LEU A N 1
ATOM 664 C CA . LEU A 1 86 ? -6.870 -5.553 5.051 1.00 97.94 86 LEU A CA 1
ATOM 665 C C . LEU A 1 86 ? -8.360 -5.337 5.302 1.00 97.94 86 LEU A C 1
ATOM 667 O O . LEU A 1 86 ? -8.782 -5.204 6.451 1.00 97.94 86 LEU A O 1
ATOM 671 N N . ARG A 1 87 ? -9.168 -5.361 4.236 1.00 97.44 87 ARG A N 1
ATOM 672 C CA . ARG A 1 87 ? -10.625 -5.252 4.339 1.00 97.44 87 ARG A CA 1
ATOM 673 C C . ARG A 1 87 ? -11.170 -6.322 5.275 1.00 97.44 87 ARG A C 1
ATOM 675 O O . ARG A 1 87 ? -11.969 -6.009 6.150 1.00 97.44 87 ARG A O 1
ATOM 682 N N . SER A 1 88 ? -10.723 -7.569 5.131 1.00 95.88 88 SER A N 1
ATOM 683 C CA . SER A 1 88 ? -11.147 -8.654 6.018 1.00 95.88 88 SER A CA 1
ATOM 684 C C . SER A 1 88 ? -10.721 -8.444 7.471 1.00 95.88 88 SER A C 1
ATOM 686 O O . SER A 1 88 ? -11.451 -8.858 8.366 1.00 95.88 88 SER A O 1
ATOM 688 N N . ALA A 1 89 ? -9.564 -7.830 7.722 1.00 95.31 89 ALA A N 1
ATOM 689 C CA . ALA A 1 89 ? -9.091 -7.532 9.071 1.00 95.31 89 ALA A CA 1
ATOM 690 C C . ALA A 1 89 ? -9.878 -6.394 9.745 1.00 95.31 89 ALA A C 1
ATOM 692 O O . ALA A 1 89 ? -9.955 -6.365 10.970 1.00 95.31 89 ALA A O 1
ATOM 693 N N . VAL A 1 90 ? -10.454 -5.478 8.960 1.00 95.62 90 VAL A N 1
ATOM 694 C CA . VAL A 1 90 ? -11.147 -4.275 9.454 1.00 95.62 90 VAL A CA 1
ATOM 695 C C . VAL A 1 90 ? -12.673 -4.431 9.480 1.00 95.62 90 VAL A C 1
ATOM 697 O O . VAL A 1 90 ? -13.324 -3.972 10.416 1.00 95.62 90 VAL A O 1
ATOM 700 N N . LEU A 1 91 ? -13.251 -5.059 8.454 1.00 95.06 91 LEU A N 1
ATOM 701 C CA . LEU A 1 91 ? -14.701 -5.211 8.264 1.00 95.06 91 LEU A CA 1
ATOM 702 C C . LEU A 1 91 ? -15.186 -6.660 8.407 1.00 95.06 91 LEU A C 1
ATOM 704 O O . LEU A 1 91 ? -16.378 -6.918 8.261 1.00 95.06 91 LEU A O 1
ATOM 708 N N . GLY A 1 92 ? -14.283 -7.615 8.636 1.00 94.38 92 GLY A N 1
ATOM 709 C CA . GLY A 1 92 ? -14.611 -9.037 8.592 1.00 94.38 92 GLY A CA 1
ATOM 710 C C . GLY A 1 92 ? -14.702 -9.604 7.164 1.00 94.38 92 GLY A C 1
ATOM 711 O O . GLY A 1 92 ? -14.601 -8.871 6.168 1.00 94.38 92 GLY A O 1
ATOM 712 N N . PRO A 1 93 ? -14.846 -10.936 7.041 1.00 93.50 93 PRO A N 1
ATOM 713 C CA . PRO A 1 93 ? -14.810 -11.628 5.757 1.00 93.50 93 PRO A CA 1
ATOM 714 C C . PRO A 1 93 ? -16.003 -11.263 4.866 1.00 93.50 93 PRO A C 1
ATOM 716 O O . PRO A 1 93 ? -17.103 -10.986 5.339 1.00 93.50 93 PRO A O 1
ATOM 719 N N . LEU A 1 94 ? -15.786 -11.288 3.551 1.00 93.75 94 LEU A N 1
ATOM 720 C CA . LEU A 1 94 ? -16.863 -11.181 2.567 1.00 93.75 94 LEU A CA 1
ATOM 721 C C . LEU A 1 94 ? -17.602 -12.514 2.394 1.00 93.75 94 LEU A C 1
ATOM 723 O O . LEU A 1 94 ? -17.015 -13.576 2.622 1.00 93.75 94 LEU A O 1
ATOM 727 N N . PRO A 1 95 ? -18.852 -12.484 1.894 1.00 97.00 95 PRO A N 1
ATOM 728 C CA . PRO A 1 95 ? -19.470 -13.664 1.309 1.00 97.00 95 PRO A CA 1
ATOM 729 C C . PRO A 1 95 ? -18.563 -14.272 0.230 1.00 97.00 95 PRO A C 1
ATOM 731 O O . PRO A 1 95 ? -17.987 -13.552 -0.588 1.00 97.00 95 PRO A O 1
ATOM 734 N N . ARG A 1 96 ? -18.471 -15.609 0.195 1.00 96.81 96 ARG A N 1
ATOM 735 C CA . ARG A 1 96 ? -17.540 -16.344 -0.686 1.00 96.81 96 ARG A CA 1
ATOM 736 C C . ARG A 1 96 ? -17.674 -15.967 -2.163 1.00 96.81 96 ARG A C 1
ATOM 738 O O . ARG A 1 96 ? -16.666 -15.859 -2.852 1.00 96.81 96 ARG A O 1
ATOM 745 N N . TRP A 1 97 ? -18.898 -15.737 -2.639 1.00 97.44 97 TRP A N 1
ATOM 746 C CA . TRP A 1 97 ? -19.157 -15.350 -4.028 1.00 97.44 97 TRP A CA 1
ATOM 747 C C . TRP A 1 97 ? -18.564 -13.977 -4.367 1.00 97.44 97 TRP A C 1
ATOM 749 O O . TRP A 1 97 ? -18.032 -13.800 -5.458 1.00 97.44 97 TRP A O 1
ATOM 759 N N . LEU A 1 98 ? -18.579 -13.024 -3.427 1.00 96.75 98 LEU A N 1
ATOM 760 C CA . LEU A 1 98 ? -18.008 -11.698 -3.649 1.00 96.75 98 LEU A CA 1
ATOM 761 C C . LEU A 1 98 ? -16.479 -11.745 -3.585 1.00 96.75 98 LEU A C 1
ATOM 763 O O . LEU A 1 98 ? -15.812 -11.099 -4.388 1.00 96.75 98 LEU A O 1
ATOM 767 N N . THR A 1 99 ? -15.913 -12.570 -2.697 1.00 97.50 99 THR A N 1
ATOM 768 C CA . THR A 1 99 ? -14.477 -12.884 -2.721 1.00 97.50 99 THR A CA 1
ATOM 769 C C . THR A 1 99 ? -14.067 -13.479 -4.067 1.00 97.50 99 THR A C 1
ATOM 771 O O . THR A 1 99 ? -13.097 -13.013 -4.657 1.00 97.50 99 THR A O 1
ATOM 774 N N . ALA A 1 100 ? -14.815 -14.459 -4.582 1.00 98.00 100 ALA A N 1
ATOM 775 C CA . ALA A 1 100 ? -14.548 -15.058 -5.887 1.00 98.00 100 ALA A CA 1
ATOM 776 C C . ALA A 1 100 ? -14.647 -14.023 -7.019 1.00 98.00 100 ALA A C 1
ATOM 778 O O . ALA A 1 100 ? -13.749 -13.950 -7.852 1.00 98.00 100 ALA A O 1
ATOM 779 N N . ALA A 1 101 ? -15.675 -13.170 -7.009 1.00 98.00 101 ALA A N 1
ATOM 780 C CA . ALA A 1 101 ? -15.832 -12.105 -7.995 1.00 98.00 101 ALA A CA 1
ATOM 781 C C . ALA A 1 101 ? -14.648 -11.120 -7.980 1.00 98.00 101 ALA A C 1
ATOM 783 O O . ALA A 1 101 ? -14.128 -10.773 -9.039 1.00 98.00 101 ALA A O 1
ATOM 784 N N . MET A 1 102 ? -14.172 -10.716 -6.796 1.00 97.81 102 MET A N 1
ATOM 785 C CA . MET A 1 102 ? -12.978 -9.873 -6.672 1.00 97.81 102 MET A CA 1
ATOM 786 C C . MET A 1 102 ? -11.734 -10.573 -7.220 1.00 97.81 102 MET A C 1
ATOM 788 O O . MET A 1 102 ? -11.010 -9.971 -8.007 1.00 97.81 102 MET A O 1
ATOM 792 N N . LEU A 1 103 ? -11.507 -11.843 -6.868 1.00 97.88 103 LEU A N 1
ATOM 793 C CA . LEU A 1 103 ? -10.363 -12.618 -7.365 1.00 97.88 103 LEU A CA 1
ATOM 794 C C . LEU A 1 103 ? -10.376 -12.746 -8.894 1.00 97.88 103 LEU A C 1
ATOM 796 O O . LEU A 1 103 ? -9.340 -12.563 -9.529 1.00 97.88 103 LEU A O 1
ATOM 800 N N . LEU A 1 104 ? -11.546 -12.991 -9.488 1.00 97.88 104 LEU A N 1
ATOM 801 C CA . LEU A 1 104 ? -11.724 -13.037 -10.943 1.00 97.88 104 LEU A CA 1
ATOM 802 C C . LEU A 1 104 ? -11.520 -11.666 -11.605 1.00 97.88 104 LEU A C 1
ATOM 804 O O . LEU A 1 104 ? -11.108 -11.603 -12.760 1.00 97.88 104 LEU A O 1
ATOM 808 N N . ALA A 1 105 ? -11.776 -10.569 -10.888 1.00 97.12 105 ALA A N 1
ATOM 809 C CA . ALA A 1 105 ? -11.573 -9.215 -11.390 1.00 97.12 105 ALA A CA 1
ATOM 810 C C . ALA A 1 105 ? -10.102 -8.763 -11.348 1.00 97.12 105 ALA A C 1
ATOM 812 O O . ALA A 1 105 ? -9.717 -7.934 -12.174 1.00 97.12 105 ALA A O 1
ATOM 813 N N . ILE A 1 106 ? -9.271 -9.287 -10.435 1.00 97.00 106 ILE A N 1
ATOM 814 C CA . ILE A 1 106 ? -7.873 -8.848 -10.237 1.00 97.00 106 ILE A CA 1
ATOM 815 C C . ILE A 1 106 ? -7.047 -8.823 -11.535 1.00 97.00 106 ILE A C 1
ATOM 817 O O . ILE A 1 106 ? -6.408 -7.800 -11.774 1.00 97.00 106 ILE A O 1
ATOM 821 N N . PRO A 1 107 ? -7.070 -9.848 -12.412 1.00 95.00 107 PRO A N 1
ATOM 822 C CA . PRO A 1 107 ? -6.273 -9.837 -13.641 1.00 95.00 107 PRO A CA 1
ATOM 823 C C . PRO A 1 107 ? -6.632 -8.716 -14.627 1.00 95.00 107 PRO A C 1
ATOM 825 O O . PRO A 1 107 ? -5.832 -8.374 -15.497 1.00 95.00 107 PRO A O 1
ATOM 828 N N . PHE A 1 108 ? -7.837 -8.152 -14.511 1.00 94.50 108 PHE A N 1
ATOM 829 C CA . PHE A 1 108 ? -8.380 -7.181 -15.461 1.00 94.50 108 PHE A CA 1
ATOM 830 C C . PHE A 1 108 ? -8.558 -5.784 -14.859 1.00 94.50 108 PHE A C 1
ATOM 832 O O . PHE A 1 108 ? -8.539 -4.788 -15.583 1.00 94.50 108 PHE A O 1
ATOM 839 N N . LYS A 1 109 ? -8.812 -5.697 -13.550 1.00 95.25 109 LYS A N 1
ATOM 840 C CA . LYS A 1 109 ? -9.190 -4.476 -12.822 1.00 95.25 109 LYS A CA 1
ATOM 841 C C . LYS A 1 109 ? -8.597 -4.458 -11.398 1.00 95.25 109 LYS A C 1
ATOM 843 O O . LYS A 1 109 ? -9.339 -4.215 -10.445 1.00 95.25 109 LYS A O 1
ATOM 848 N N . PRO A 1 110 ? -7.277 -4.656 -11.216 1.00 96.00 110 PRO A N 1
ATOM 849 C CA . PRO A 1 110 ? -6.679 -4.720 -9.881 1.00 96.00 110 PRO A CA 1
ATOM 850 C C . PRO A 1 110 ? -6.889 -3.415 -9.099 1.00 96.00 110 PRO A C 1
ATOM 852 O O . PRO A 1 110 ? -7.279 -3.454 -7.938 1.00 96.00 110 PRO A O 1
ATOM 855 N N . THR A 1 111 ? -6.762 -2.256 -9.755 1.00 94.44 111 THR A N 1
ATOM 856 C CA . THR A 1 111 ? -6.985 -0.939 -9.134 1.00 94.44 111 THR A CA 1
ATOM 857 C C . THR A 1 111 ? -8.410 -0.759 -8.611 1.00 94.44 111 THR A C 1
ATOM 859 O O . THR A 1 111 ? -8.582 -0.148 -7.566 1.00 94.44 111 THR A O 1
ATOM 862 N N . LEU A 1 112 ? -9.422 -1.311 -9.295 1.00 95.94 112 LEU A N 1
ATOM 863 C CA . LEU A 1 112 ? -10.816 -1.248 -8.837 1.00 95.94 112 LEU A CA 1
ATOM 864 C C . LEU A 1 112 ? -11.015 -2.077 -7.565 1.00 95.94 112 LEU A C 1
ATOM 866 O O . LEU A 1 112 ? -11.707 -1.642 -6.648 1.00 95.94 112 LEU A O 1
ATOM 870 N N . VAL A 1 113 ? -10.410 -3.268 -7.507 1.00 97.94 113 VAL A N 1
ATOM 871 C CA . VAL A 1 113 ? -10.445 -4.125 -6.314 1.00 97.94 113 VAL A CA 1
ATOM 872 C C . VAL A 1 113 ? -9.756 -3.416 -5.148 1.00 97.94 113 VAL A C 1
ATOM 874 O O . VAL A 1 113 ? -10.343 -3.298 -4.072 1.00 97.94 113 VAL A O 1
ATOM 877 N N . THR A 1 114 ? -8.556 -2.880 -5.379 1.00 97.94 114 THR A N 1
ATOM 878 C CA . THR A 1 114 ? -7.790 -2.119 -4.384 1.00 97.94 114 THR A CA 1
ATOM 879 C C . THR A 1 114 ? -8.565 -0.915 -3.861 1.00 97.94 114 THR A C 1
ATOM 881 O O . THR A 1 114 ? -8.753 -0.800 -2.649 1.00 97.94 114 THR A O 1
ATOM 884 N N . SER A 1 115 ? -9.050 -0.039 -4.747 1.00 96.94 115 SER A N 1
ATOM 885 C CA . SER A 1 115 ? -9.753 1.181 -4.343 1.00 96.94 115 SER A CA 1
ATOM 886 C C . SER A 1 115 ? -11.036 0.862 -3.584 1.00 96.94 115 SER A C 1
ATOM 888 O O . SER A 1 115 ? -11.257 1.425 -2.518 1.00 96.94 115 SER A O 1
ATOM 890 N N . SER A 1 116 ? -11.825 -0.114 -4.042 1.00 97.88 116 SER A N 1
ATOM 891 C CA . SER A 1 116 ? -13.055 -0.532 -3.354 1.00 97.88 116 SER A CA 1
ATOM 892 C C . SER A 1 116 ? -12.781 -1.032 -1.932 1.00 97.88 116 SER A C 1
ATOM 894 O O . SER A 1 116 ? -13.486 -0.665 -0.989 1.00 97.88 116 SER A O 1
ATOM 896 N N . ASN A 1 117 ? -11.742 -1.855 -1.753 1.00 98.31 117 ASN A N 1
ATOM 897 C CA . ASN A 1 117 ? -11.360 -2.369 -0.439 1.00 98.31 117 ASN A CA 1
ATOM 898 C C . ASN A 1 117 ? -10.841 -1.257 0.481 1.00 98.31 117 ASN A C 1
ATOM 900 O O . ASN A 1 117 ? -11.252 -1.196 1.640 1.00 98.31 117 ASN A O 1
ATOM 904 N N . PHE A 1 118 ? -9.978 -0.369 -0.019 1.00 97.62 118 PHE A N 1
ATOM 905 C CA . PHE A 1 118 ? -9.449 0.746 0.769 1.00 97.62 118 PHE A CA 1
ATOM 906 C C . PHE A 1 118 ? -10.523 1.767 1.133 1.00 97.62 118 PHE A C 1
ATOM 908 O O . PHE A 1 118 ? -10.568 2.183 2.285 1.00 97.62 118 PHE A O 1
ATOM 915 N N . THR A 1 119 ? -11.449 2.101 0.233 1.00 97.94 119 THR A N 1
ATOM 916 C CA . THR A 1 119 ? -12.581 2.978 0.563 1.00 97.94 119 THR A CA 1
ATOM 917 C C . THR A 1 119 ? -13.435 2.386 1.684 1.00 97.94 119 THR A C 1
ATOM 919 O O . THR A 1 119 ? -13.778 3.092 2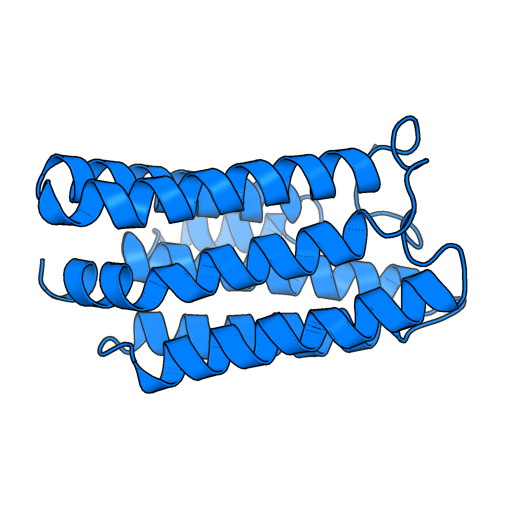.628 1.00 97.94 119 THR A O 1
ATOM 922 N N . ALA A 1 120 ? -13.739 1.084 1.642 1.00 97.50 120 ALA A N 1
ATOM 923 C CA . ALA A 1 120 ? -14.494 0.431 2.714 1.00 97.50 120 ALA A CA 1
ATOM 924 C C . ALA A 1 120 ? -13.750 0.466 4.064 1.00 97.50 120 ALA A C 1
ATOM 926 O O . ALA A 1 120 ? -14.359 0.711 5.108 1.00 97.50 120 ALA A O 1
ATOM 927 N N . VAL A 1 121 ? -12.433 0.237 4.042 1.00 97.12 121 VAL A N 1
ATOM 928 C CA . VAL A 1 121 ? -11.551 0.335 5.216 1.00 97.12 121 VAL A CA 1
ATOM 929 C C . VAL A 1 121 ? -11.541 1.752 5.785 1.00 97.12 121 VAL A C 1
ATOM 931 O O . VAL A 1 121 ? -11.715 1.916 6.992 1.00 97.12 121 VAL A O 1
ATOM 934 N N . GLU A 1 122 ? -11.407 2.760 4.929 1.00 96.62 122 GLU A N 1
ATOM 935 C CA . GLU A 1 122 ? -11.333 4.162 5.330 1.00 96.62 122 GLU A CA 1
ATOM 936 C C . GLU A 1 122 ? -12.651 4.652 5.933 1.00 96.62 122 GLU A C 1
ATOM 938 O O . GLU A 1 122 ? -12.655 5.264 6.999 1.00 96.62 122 GLU A O 1
ATOM 943 N N . VAL A 1 123 ? -13.787 4.292 5.325 1.00 96.56 123 VAL A N 1
ATOM 944 C CA . VAL A 1 123 ? -15.116 4.583 5.885 1.00 96.56 123 VAL A CA 1
ATOM 945 C C . VAL A 1 123 ? -15.265 3.949 7.267 1.00 96.56 123 VAL A C 1
ATOM 947 O O . VAL A 1 123 ? -15.707 4.613 8.205 1.00 96.56 123 VAL A O 1
ATOM 950 N N . ARG A 1 124 ? -14.863 2.682 7.442 1.00 94.50 124 ARG A N 1
ATOM 951 C CA . ARG A 1 124 ? -14.927 2.023 8.755 1.00 94.50 124 ARG A CA 1
ATOM 952 C C . ARG A 1 124 ? -14.016 2.702 9.778 1.00 94.50 124 ARG A C 1
ATOM 954 O O . ARG A 1 124 ? -14.422 2.836 10.933 1.00 94.50 124 ARG A O 1
ATOM 961 N N . TYR A 1 125 ? -12.821 3.132 9.378 1.00 94.38 125 TYR A N 1
ATOM 962 C CA . TYR A 1 125 ? -11.899 3.832 10.268 1.00 94.38 125 TYR A CA 1
ATOM 963 C C . TYR A 1 125 ? -12.455 5.202 10.681 1.00 94.38 125 TYR A C 1
ATOM 965 O O . TYR A 1 125 ? -12.491 5.502 11.874 1.00 94.38 125 TYR A O 1
ATOM 973 N N . LEU A 1 126 ? -12.997 5.979 9.741 1.00 95.44 126 LEU A N 1
ATOM 974 C CA . LEU A 1 126 ? -13.672 7.241 10.039 1.00 95.44 126 LEU A CA 1
ATOM 975 C C . LEU A 1 126 ? -14.829 7.039 11.024 1.00 95.44 126 LEU A C 1
ATOM 977 O O . LEU A 1 126 ? -14.896 7.728 12.039 1.00 95.44 126 LEU A O 1
ATOM 981 N N . LEU A 1 127 ? -15.715 6.069 10.776 1.00 94.31 127 LEU A N 1
ATOM 982 C CA . LEU A 1 127 ? -16.839 5.785 11.676 1.00 94.31 127 LEU A CA 1
ATOM 983 C C . LEU A 1 127 ? -16.363 5.430 13.092 1.00 94.31 127 LEU A C 1
ATOM 985 O O . LEU A 1 127 ? -16.934 5.906 14.074 1.00 94.31 127 LEU A O 1
ATOM 989 N N . LEU A 1 128 ? -15.290 4.642 13.211 1.00 91.75 128 LEU A N 1
ATOM 990 C CA . LEU A 1 128 ? -14.687 4.328 14.505 1.00 91.75 128 LEU A CA 1
ATOM 991 C C . LEU A 1 128 ? -14.080 5.571 15.171 1.00 91.75 128 LEU A C 1
ATOM 993 O O . LEU A 1 128 ? -14.238 5.750 16.376 1.00 91.75 128 LEU A O 1
ATOM 997 N N . ALA A 1 129 ? -13.420 6.439 14.406 1.00 93.94 129 ALA A N 1
ATOM 998 C CA . ALA A 1 129 ? -12.826 7.663 14.929 1.00 93.94 129 ALA A CA 1
ATOM 999 C C . ALA A 1 129 ? -13.879 8.689 15.377 1.00 93.94 129 ALA A C 1
ATOM 1001 O O . ALA A 1 129 ? -13.685 9.376 16.378 1.00 93.94 129 ALA A O 1
ATOM 1002 N N . LEU A 1 130 ? -15.024 8.752 14.694 1.00 95.19 130 LEU A N 1
ATOM 1003 C CA . LEU A 1 130 ? -16.171 9.559 15.115 1.00 95.19 130 LEU A CA 1
ATOM 1004 C C . LEU A 1 130 ? -16.803 9.023 16.407 1.00 95.19 130 LEU A C 1
ATOM 1006 O O . LEU A 1 130 ? -17.182 9.818 17.269 1.00 95.19 130 LEU A O 1
ATOM 1010 N N . ALA A 1 131 ? -16.870 7.697 16.569 1.00 93.25 131 ALA A N 1
ATOM 1011 C CA . ALA A 1 131 ? -17.353 7.059 17.794 1.00 93.25 131 ALA A CA 1
ATOM 1012 C C . ALA A 1 131 ? -16.364 7.203 18.969 1.00 93.25 131 ALA A C 1
ATOM 1014 O O . ALA A 1 131 ? -16.774 7.380 20.113 1.00 93.25 131 ALA A O 1
ATOM 1015 N N . GLN A 1 132 ? -15.057 7.159 18.697 1.00 92.25 132 GLN A N 1
ATOM 1016 C CA . GLN A 1 132 ? -13.980 7.314 19.678 1.00 92.25 132 GLN A CA 1
ATOM 1017 C C . GLN A 1 132 ? -13.132 8.539 19.332 1.00 92.25 132 GLN A C 1
ATOM 1019 O O . GLN A 1 132 ? -12.070 8.415 18.724 1.00 92.25 132 GLN A O 1
ATOM 1024 N N . ARG A 1 133 ? -13.568 9.734 19.754 1.00 92.31 133 ARG A N 1
ATOM 1025 C CA . ARG A 1 133 ? -12.947 11.009 19.335 1.00 92.31 133 ARG A CA 1
ATOM 1026 C C . ARG A 1 133 ? -11.439 11.122 19.580 1.00 92.31 133 ARG A C 1
ATOM 1028 O O . ARG A 1 133 ? -10.769 11.855 18.860 1.00 92.31 133 ARG A O 1
ATOM 1035 N N . SER A 1 134 ? -10.885 10.373 20.535 1.00 92.56 134 SER A N 1
ATOM 1036 C CA . SER A 1 134 ? -9.434 10.290 20.760 1.00 92.56 134 SER A CA 1
ATOM 1037 C C . SER A 1 134 ? -8.651 9.715 19.569 1.00 92.56 134 SER A C 1
ATOM 1039 O O . SER A 1 134 ? -7.439 9.901 19.488 1.00 92.56 134 SER A O 1
ATOM 1041 N N . MET A 1 135 ? -9.318 9.047 18.625 1.00 92.00 135 MET A N 1
ATOM 1042 C CA . MET A 1 135 ? -8.721 8.509 17.402 1.00 92.00 135 MET A CA 1
ATOM 1043 C C . MET A 1 135 ? -8.712 9.505 16.235 1.00 92.00 135 MET A C 1
ATOM 1045 O O . MET A 1 135 ? -7.982 9.272 15.273 1.00 92.00 135 MET A O 1
ATOM 1049 N N . LEU A 1 136 ? -9.471 10.608 16.304 1.00 94.38 136 LEU A N 1
ATOM 1050 C CA . LEU A 1 136 ? -9.578 11.579 15.206 1.00 94.38 136 LEU A CA 1
ATOM 1051 C C . LEU A 1 136 ? -8.227 12.145 14.746 1.00 94.38 136 LEU A C 1
ATOM 1053 O O . LEU A 1 136 ? -8.021 12.189 13.536 1.00 94.38 136 LEU A O 1
ATOM 1057 N N . PRO A 1 137 ? -7.279 12.519 15.632 1.00 94.81 137 PRO A N 1
ATOM 1058 C CA . PRO A 1 137 ? -5.985 13.027 15.178 1.00 94.81 137 PRO A CA 1
ATOM 1059 C C . PRO A 1 137 ? -5.196 11.992 14.367 1.00 94.81 137 PRO A C 1
ATOM 1061 O O . PRO A 1 137 ? -4.610 12.317 13.339 1.00 94.81 137 PRO A O 1
ATOM 1064 N N . VAL A 1 138 ? -5.214 10.725 14.797 1.00 94.12 138 VAL A N 1
ATOM 1065 C CA . VAL A 1 138 ? -4.503 9.641 14.102 1.00 94.12 138 VAL A CA 1
ATOM 1066 C C . VAL A 1 138 ? -5.178 9.320 12.770 1.00 94.12 138 VAL A C 1
ATOM 1068 O O . VAL A 1 138 ? -4.488 9.126 11.772 1.00 94.12 138 VAL A O 1
ATOM 1071 N N . TRP A 1 139 ? -6.513 9.306 12.737 1.00 95.31 139 TRP A N 1
ATOM 1072 C CA . TRP A 1 139 ? -7.277 9.151 11.502 1.00 95.31 139 TRP A CA 1
ATOM 1073 C C . TRP A 1 139 ? -7.017 10.302 10.517 1.00 95.31 139 TRP A C 1
ATOM 1075 O O . TRP A 1 139 ? -6.778 10.049 9.343 1.00 95.31 139 TRP A O 1
ATOM 1085 N N . ALA A 1 140 ? -6.977 11.554 10.978 1.00 96.56 140 ALA A N 1
ATOM 1086 C CA . ALA A 1 140 ? -6.723 12.706 10.113 1.00 96.56 140 ALA A CA 1
ATOM 1087 C C . ALA A 1 140 ? -5.331 12.641 9.463 1.00 96.56 140 ALA A C 1
ATOM 1089 O O . ALA A 1 140 ? -5.198 12.863 8.261 1.00 96.56 140 ALA A O 1
ATOM 1090 N N . VAL A 1 141 ? -4.299 12.265 10.232 1.00 97.25 141 VAL A N 1
ATOM 1091 C CA . VAL A 1 141 ? -2.954 12.020 9.683 1.00 97.25 141 VAL A CA 1
ATOM 1092 C C . VAL A 1 141 ? -2.980 10.860 8.686 1.00 97.25 141 VAL A C 1
ATOM 1094 O O . VAL A 1 141 ? -2.430 10.985 7.594 1.00 97.25 141 VAL A O 1
ATOM 1097 N N . HIS A 1 142 ? -3.641 9.750 9.028 1.00 96.94 142 HIS A N 1
ATOM 1098 C CA . HIS A 1 142 ? -3.783 8.596 8.141 1.00 96.94 142 HIS A CA 1
ATOM 1099 C C . HIS A 1 142 ? -4.408 8.973 6.793 1.00 96.94 142 HIS A C 1
ATOM 1101 O O . HIS A 1 142 ? -3.823 8.705 5.742 1.00 96.94 142 HIS A O 1
ATOM 1107 N N . THR A 1 143 ? -5.579 9.610 6.831 1.00 97.12 143 THR A N 1
ATOM 1108 C CA . THR A 1 143 ? -6.3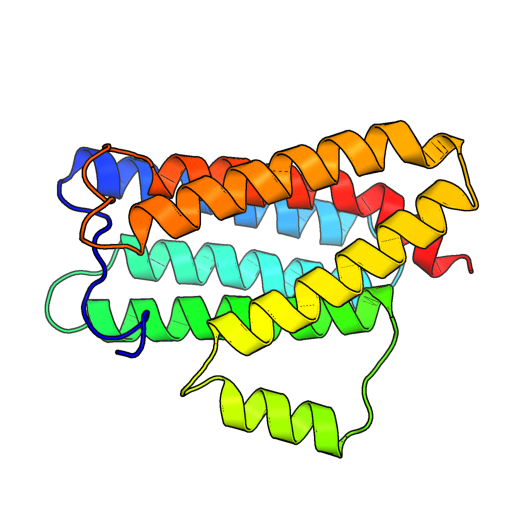57 9.952 5.640 1.00 97.12 143 THR A CA 1
ATOM 1109 C C . THR A 1 143 ? -5.646 11.018 4.810 1.00 97.12 143 THR A C 1
ATOM 1111 O O . THR A 1 143 ? -5.615 10.922 3.587 1.00 97.12 143 THR A O 1
ATOM 1114 N N . GLY A 1 144 ? -4.983 11.987 5.454 1.00 98.12 144 GLY A N 1
ATOM 1115 C CA . GLY A 1 144 ? -4.184 13.001 4.768 1.00 98.12 144 GLY A CA 1
ATOM 1116 C C . GLY A 1 144 ? -3.015 12.389 3.994 1.00 98.12 144 GLY A C 1
ATOM 1117 O O . GLY A 1 144 ? -2.825 12.697 2.818 1.00 98.12 144 GLY A O 1
ATOM 1118 N N . LEU A 1 145 ? -2.280 11.461 4.617 1.00 98.25 145 LEU A N 1
ATOM 1119 C CA . LEU A 1 145 ? -1.215 10.708 3.946 1.00 98.25 145 LEU A CA 1
ATOM 1120 C C . LEU A 1 145 ? -1.770 9.838 2.808 1.00 98.25 145 LEU A C 1
ATOM 1122 O O . LEU A 1 145 ? -1.194 9.821 1.723 1.00 98.25 145 LEU A O 1
ATOM 1126 N N . ALA A 1 146 ? -2.903 9.159 3.023 1.00 97.69 146 ALA A N 1
ATOM 1127 C CA . ALA A 1 146 ? -3.539 8.313 2.010 1.00 97.69 146 ALA A CA 1
ATOM 1128 C C . ALA A 1 146 ? -4.020 9.124 0.795 1.00 97.69 146 ALA A C 1
ATOM 1130 O O . ALA A 1 146 ? -3.839 8.707 -0.353 1.00 97.69 146 ALA A O 1
ATOM 1131 N N . ALA A 1 147 ? -4.599 10.302 1.035 1.00 98.00 147 ALA A N 1
ATOM 1132 C CA . ALA A 1 147 ? -5.036 11.218 -0.009 1.00 98.00 147 ALA A CA 1
ATOM 1133 C C . ALA A 1 147 ? -3.837 11.742 -0.810 1.00 98.00 147 ALA A C 1
ATOM 1135 O O . ALA A 1 147 ? -3.847 11.669 -2.038 1.00 98.00 147 ALA A O 1
ATOM 1136 N N . ALA A 1 148 ? -2.771 12.179 -0.131 1.00 98.19 148 ALA A N 1
ATOM 1137 C CA . ALA A 1 148 ? -1.539 12.620 -0.783 1.00 98.19 148 ALA A CA 1
ATOM 1138 C C . ALA A 1 148 ? -0.894 11.495 -1.613 1.00 98.19 148 ALA A C 1
ATOM 1140 O O . ALA A 1 148 ? -0.523 11.714 -2.766 1.00 98.19 148 ALA A O 1
ATOM 1141 N N . ALA A 1 149 ? -0.836 10.272 -1.077 1.00 97.50 149 ALA A N 1
ATOM 1142 C CA . ALA A 1 149 ? -0.363 9.100 -1.809 1.00 97.50 149 ALA A CA 1
ATOM 1143 C C . ALA A 1 149 ? -1.200 8.843 -3.072 1.00 97.50 149 ALA A C 1
ATOM 1145 O O . 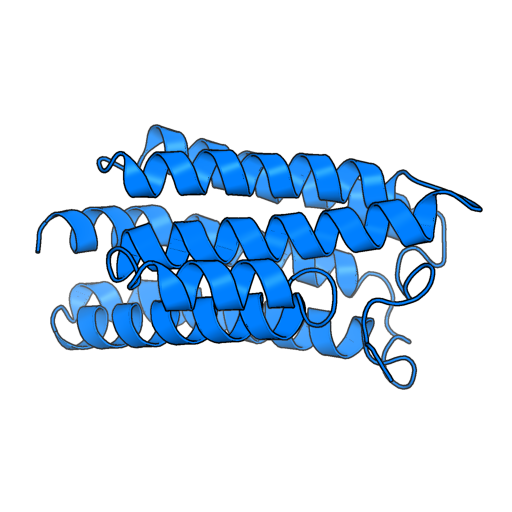ALA A 1 149 ? -0.647 8.609 -4.145 1.00 97.50 149 ALA A O 1
ATOM 1146 N N . THR A 1 150 ? -2.528 8.933 -2.965 1.00 95.75 150 THR A N 1
ATOM 1147 C CA . THR A 1 150 ? -3.453 8.737 -4.093 1.00 95.75 150 THR A CA 1
ATOM 1148 C C . THR A 1 150 ? -3.247 9.788 -5.184 1.00 95.75 150 THR A C 1
ATOM 1150 O O . THR A 1 150 ? -3.286 9.454 -6.370 1.00 95.75 150 THR A O 1
ATOM 1153 N N . VAL A 1 151 ? -2.980 11.041 -4.804 1.00 95.69 151 VAL A N 1
ATOM 1154 C CA . VAL A 1 151 ? -2.618 12.112 -5.744 1.00 95.69 151 VAL A CA 1
ATOM 1155 C C . VAL A 1 151 ? -1.313 11.772 -6.462 1.00 95.69 151 VAL A C 1
ATOM 1157 O O . VAL A 1 151 ? -1.301 11.766 -7.690 1.00 95.69 151 VAL A O 1
ATOM 1160 N N . CYS A 1 152 ? -0.247 11.416 -5.736 1.00 95.25 152 CYS A N 1
ATOM 1161 C CA . CYS A 1 152 ? 1.026 11.015 -6.348 1.00 95.25 152 CYS A CA 1
ATOM 1162 C C . CYS A 1 152 ? 0.853 9.838 -7.318 1.00 95.25 152 CYS A C 1
ATOM 1164 O O . CYS A 1 152 ? 1.313 9.909 -8.453 1.00 95.25 152 CYS A O 1
ATOM 1166 N N . PHE A 1 153 ? 0.134 8.790 -6.909 1.00 93.50 153 PHE A N 1
ATOM 1167 C CA . PHE A 1 153 ? -0.161 7.642 -7.765 1.00 93.50 153 PHE A CA 1
ATOM 1168 C C . PHE A 1 153 ? -0.904 8.053 -9.042 1.00 93.50 153 PHE A C 1
ATOM 1170 O O . PHE A 1 153 ? -0.546 7.635 -10.137 1.00 93.50 153 PHE A O 1
ATOM 1177 N N . THR A 1 154 ? -1.923 8.904 -8.912 1.00 91.19 154 THR A N 1
ATOM 1178 C CA . THR A 1 154 ? -2.746 9.340 -10.049 1.00 91.19 154 THR A CA 1
ATOM 1179 C C . THR A 1 154 ? -1.954 10.197 -11.033 1.00 91.19 154 THR A C 1
ATOM 1181 O O . THR A 1 154 ? -2.121 10.042 -12.244 1.00 91.19 154 THR A O 1
ATOM 1184 N N . LEU A 1 155 ? -1.087 11.082 -10.531 1.00 91.44 155 LEU A N 1
ATOM 1185 C CA . LEU A 1 155 ? -0.196 11.897 -11.359 1.00 91.44 155 LEU A CA 1
ATOM 1186 C C . LEU A 1 155 ? 0.792 11.025 -12.142 1.00 91.44 155 LEU A C 1
ATOM 1188 O O . LEU A 1 155 ? 0.987 11.250 -13.332 1.00 91.44 155 LEU A O 1
ATOM 1192 N N . ASP A 1 156 ? 1.369 10.013 -11.495 1.00 89.12 156 ASP A N 1
ATOM 1193 C CA . ASP A 1 156 ? 2.345 9.108 -12.107 1.00 89.12 156 ASP A CA 1
ATOM 1194 C C . ASP A 1 156 ? 1.711 8.169 -13.152 1.00 89.12 156 ASP A C 1
ATOM 1196 O O . ASP A 1 156 ? 2.260 7.960 -14.232 1.00 89.12 156 ASP A O 1
ATOM 1200 N N . GLU A 1 157 ? 0.513 7.654 -12.872 1.00 86.56 157 GLU A N 1
ATOM 1201 C CA . GLU A 1 157 ? -0.203 6.707 -13.740 1.00 86.56 157 GLU A CA 1
ATOM 1202 C C . GLU A 1 157 ? -0.962 7.367 -14.898 1.00 86.56 157 GLU A C 1
ATOM 1204 O O . GLU A 1 157 ? -1.446 6.679 -15.801 1.00 86.56 157 GLU A O 1
ATOM 1209 N N . THR A 1 158 ? -1.076 8.695 -14.897 1.00 87.56 158 THR A N 1
ATOM 1210 C CA . THR A 1 158 ? -1.698 9.446 -15.989 1.00 87.56 158 THR A CA 1
ATOM 1211 C C . THR A 1 158 ? -0.601 9.963 -16.920 1.00 87.56 158 THR A C 1
ATOM 1213 O O . THR A 1 158 ? 0.092 10.907 -16.547 1.00 87.56 158 THR A O 1
ATOM 1216 N N . PRO A 1 159 ? -0.445 9.436 -18.154 1.00 83.25 159 PRO A N 1
ATOM 1217 C CA . PRO A 1 159 ? 0.685 9.792 -19.022 1.00 83.25 159 PRO A CA 1
ATOM 1218 C C . PRO A 1 159 ? 0.822 11.295 -19.295 1.00 83.25 159 PRO A C 1
ATOM 1220 O O . PRO A 1 159 ? 1.926 11.815 -19.378 1.00 83.25 159 PRO A O 1
ATOM 1223 N N . LEU A 1 160 ? -0.303 12.013 -19.377 1.00 84.69 160 LEU A N 1
ATOM 1224 C CA . LEU A 1 160 ? -0.321 13.466 -19.583 1.00 84.69 160 LEU A CA 1
ATOM 1225 C C . LEU A 1 160 ? 0.155 14.268 -18.356 1.00 84.69 160 LEU A C 1
ATOM 1227 O O . LEU A 1 160 ? 0.444 15.454 -18.482 1.00 84.69 160 LEU A O 1
ATOM 1231 N N . LEU A 1 161 ? 0.217 13.645 -17.176 1.00 86.00 161 LEU A N 1
ATOM 1232 C CA . LEU A 1 161 ? 0.559 14.278 -15.899 1.00 86.00 161 LEU A CA 1
ATOM 1233 C C . LEU A 1 161 ? 1.861 13.734 -15.284 1.00 86.00 161 LEU A C 1
ATOM 1235 O O . LEU A 1 161 ? 2.353 14.320 -14.322 1.00 86.00 161 LEU A O 1
ATOM 1239 N N . SER A 1 162 ? 2.464 12.684 -15.853 1.00 84.94 162 SER A N 1
ATOM 1240 C CA . SER A 1 162 ? 3.620 11.977 -15.271 1.00 84.94 162 SER A CA 1
ATOM 1241 C C . SER A 1 162 ? 4.959 12.721 -15.419 1.00 84.94 162 SER A C 1
ATOM 1243 O O . SER A 1 162 ? 6.031 12.128 -15.341 1.00 84.94 162 SER A O 1
ATOM 1245 N N . TRP A 1 163 ? 4.948 14.029 -15.666 1.00 84.19 163 TRP A N 1
ATOM 1246 C CA . TRP A 1 163 ? 6.145 14.814 -15.986 1.00 84.19 163 TRP A CA 1
ATOM 1247 C C . TRP A 1 163 ? 7.064 15.068 -14.780 1.00 84.19 163 TRP A C 1
ATOM 1249 O O . TRP A 1 163 ? 8.255 15.307 -14.971 1.00 84.19 163 TRP A O 1
ATOM 1259 N N . CYS A 1 164 ? 6.535 15.030 -13.553 1.00 87.50 164 CYS A N 1
ATOM 1260 C CA . CYS A 1 164 ? 7.300 15.344 -12.347 1.00 87.50 164 CYS A CA 1
ATOM 1261 C C . CYS A 1 164 ? 8.142 14.134 -11.887 1.00 87.50 164 CYS A C 1
ATOM 1263 O O . CYS A 1 164 ? 7.566 13.086 -11.560 1.00 87.50 164 CYS A O 1
ATOM 1265 N N . PRO A 1 165 ? 9.485 14.248 -11.825 1.00 88.56 165 PRO A N 1
ATOM 1266 C CA . PRO A 1 165 ? 10.351 13.140 -11.437 1.00 88.56 165 PRO A CA 1
ATOM 1267 C C . PRO A 1 165 ? 10.117 12.743 -9.976 1.00 88.56 165 PRO A C 1
ATOM 1269 O O . PRO A 1 165 ? 9.686 13.548 -9.152 1.00 88.56 165 PRO A O 1
ATOM 1272 N N . PHE A 1 166 ? 10.422 11.489 -9.639 1.00 94.62 166 PHE A N 1
ATOM 1273 C CA . PHE A 1 166 ? 10.302 10.930 -8.281 1.00 94.62 166 PHE A CA 1
ATOM 1274 C C . PHE A 1 166 ? 8.883 10.908 -7.682 1.00 94.62 166 PHE A C 1
ATOM 1276 O O . PHE A 1 166 ? 8.724 10.515 -6.524 1.00 94.62 166 PHE A O 1
ATOM 1283 N N . THR A 1 167 ? 7.841 11.249 -8.448 1.00 95.06 167 THR A N 1
ATOM 1284 C CA . THR A 1 167 ? 6.442 11.199 -7.984 1.00 95.06 167 THR A CA 1
ATOM 1285 C C . THR A 1 167 ? 6.068 9.803 -7.474 1.00 95.06 167 THR A C 1
ATOM 1287 O O . THR A 1 167 ? 5.452 9.678 -6.413 1.00 95.06 167 THR A O 1
ATOM 1290 N N . HIS A 1 168 ? 6.520 8.749 -8.161 1.00 96.19 168 HIS A N 1
ATOM 1291 C CA . HIS A 1 168 ? 6.302 7.363 -7.740 1.00 96.19 168 HIS A CA 1
ATOM 1292 C C . HIS A 1 168 ? 6.982 7.017 -6.400 1.00 96.19 168 HIS A C 1
ATOM 1294 O O . HIS A 1 168 ? 6.373 6.405 -5.523 1.00 96.19 168 HIS A O 1
ATOM 1300 N N . ALA A 1 169 ? 8.214 7.486 -6.181 1.00 97.19 169 ALA A N 1
ATOM 1301 C CA . ALA A 1 169 ? 8.914 7.316 -4.907 1.00 97.19 169 ALA A CA 1
ATOM 1302 C C . ALA A 1 169 ? 8.186 8.062 -3.774 1.00 97.19 169 ALA A C 1
ATOM 1304 O O . ALA A 1 169 ? 8.066 7.553 -2.658 1.00 97.19 169 ALA A O 1
ATOM 1305 N N . GLY A 1 170 ? 7.637 9.246 -4.070 1.00 97.50 170 GLY A N 1
ATOM 1306 C CA . GLY A 1 170 ? 6.744 9.975 -3.167 1.00 97.50 170 GLY A CA 1
ATOM 1307 C C . GLY A 1 170 ? 5.495 9.165 -2.809 1.00 97.50 170 GLY A C 1
ATOM 1308 O O . GLY A 1 170 ? 5.163 9.040 -1.629 1.00 97.50 170 GLY A O 1
ATOM 1309 N N . PHE A 1 171 ? 4.855 8.537 -3.800 1.00 97.44 171 PHE A N 1
ATOM 1310 C CA . PHE A 1 171 ? 3.748 7.604 -3.579 1.00 97.44 171 PHE A CA 1
ATOM 1311 C C . PHE A 1 171 ? 4.141 6.447 -2.647 1.00 97.44 171 PHE A C 1
ATOM 1313 O O . PHE A 1 171 ? 3.383 6.152 -1.719 1.00 97.44 171 PHE A O 1
ATOM 1320 N N . HIS A 1 172 ? 5.316 5.830 -2.824 1.00 98.25 172 HIS A N 1
ATOM 1321 C CA . HIS A 1 172 ? 5.795 4.773 -1.926 1.00 98.25 172 HIS A CA 1
ATOM 1322 C C . HIS A 1 172 ? 5.913 5.246 -0.480 1.00 98.25 172 HIS A C 1
ATOM 1324 O O . HIS A 1 172 ? 5.389 4.601 0.432 1.00 98.25 172 HIS A O 1
ATOM 1330 N N . LEU A 1 173 ? 6.580 6.382 -0.266 1.00 98.44 173 LEU A N 1
ATOM 1331 C CA . LEU A 1 173 ? 6.808 6.936 1.066 1.00 98.44 173 LEU A CA 1
ATOM 1332 C C . LEU A 1 173 ? 5.495 7.284 1.766 1.00 98.44 173 LEU A C 1
ATOM 1334 O O . LEU A 1 173 ? 5.286 6.877 2.910 1.00 98.44 173 LEU A O 1
ATOM 1338 N N . LEU A 1 174 ? 4.601 7.993 1.074 1.00 98.44 174 LEU A N 1
ATOM 1339 C CA . LEU A 1 174 ? 3.306 8.398 1.617 1.00 98.44 174 LEU A CA 1
ATOM 1340 C C . LEU A 1 174 ? 2.427 7.181 1.910 1.00 98.44 174 LEU A C 1
ATOM 1342 O O . LEU A 1 174 ? 1.887 7.077 3.007 1.00 98.44 174 LEU A O 1
ATOM 1346 N N . SER A 1 175 ? 2.367 6.210 0.995 1.00 97.88 175 SER A N 1
ATOM 1347 C CA . SER A 1 175 ? 1.612 4.968 1.201 1.00 97.88 175 SER A CA 1
ATOM 1348 C C . SER A 1 175 ? 2.147 4.168 2.386 1.00 97.88 175 SER A C 1
ATOM 1350 O O . SER A 1 175 ? 1.384 3.735 3.248 1.00 97.88 175 SER A O 1
ATOM 1352 N N . ALA A 1 176 ? 3.464 3.981 2.485 1.00 97.94 176 ALA A N 1
ATOM 1353 C CA . ALA A 1 176 ? 4.053 3.280 3.619 1.00 97.94 176 ALA A CA 1
ATOM 1354 C C . ALA A 1 176 ? 3.795 4.025 4.939 1.00 97.94 176 ALA A C 1
ATOM 1356 O O . ALA A 1 176 ? 3.446 3.394 5.940 1.00 97.94 176 ALA A O 1
ATOM 1357 N N . ALA A 1 177 ? 3.898 5.358 4.941 1.00 97.94 177 ALA A N 1
ATOM 1358 C CA . ALA A 1 177 ? 3.577 6.193 6.095 1.00 97.94 177 ALA A CA 1
ATOM 1359 C C . ALA A 1 177 ? 2.106 6.049 6.515 1.00 97.94 177 ALA A C 1
ATOM 1361 O O . ALA A 1 177 ? 1.833 5.857 7.702 1.00 97.94 177 ALA A O 1
ATOM 1362 N N . THR A 1 178 ? 1.170 6.028 5.562 1.00 97.50 178 THR A N 1
ATOM 1363 C CA . THR A 1 178 ? -0.244 5.704 5.796 1.00 97.50 178 THR A CA 1
ATOM 1364 C C . THR A 1 178 ? -0.380 4.388 6.564 1.00 97.50 178 THR A C 1
ATOM 1366 O O . THR A 1 178 ? -1.012 4.356 7.622 1.00 97.50 178 THR A O 1
ATOM 1369 N N . PHE A 1 179 ? 0.284 3.311 6.135 1.00 97.19 179 PHE A N 1
ATOM 1370 C CA . PHE A 1 179 ? 0.213 2.019 6.832 1.00 97.19 179 PHE A CA 1
ATOM 1371 C C . PHE A 1 179 ? 0.948 1.982 8.180 1.00 97.19 179 PHE A C 1
ATOM 1373 O O . PHE A 1 179 ? 0.573 1.204 9.060 1.00 97.19 179 PHE A O 1
ATOM 1380 N N . LEU A 1 180 ? 1.931 2.855 8.416 1.00 96.62 180 LEU A N 1
ATOM 1381 C CA . LEU A 1 180 ? 2.589 2.988 9.723 1.00 96.62 180 LEU A CA 1
ATOM 1382 C C . LEU A 1 180 ? 1.684 3.588 10.807 1.00 96.62 180 LEU A C 1
ATOM 1384 O O . LEU A 1 180 ? 1.967 3.392 11.995 1.00 96.62 180 LEU A O 1
ATOM 1388 N N . THR A 1 181 ? 0.603 4.270 10.422 1.00 94.25 181 THR A N 1
ATOM 1389 C CA . THR A 1 181 ? -0.421 4.788 11.350 1.00 94.25 181 THR A CA 1
ATOM 1390 C C . THR A 1 181 ? -1.484 3.745 11.728 1.00 94.25 181 THR A C 1
ATOM 1392 O O . THR A 1 181 ? -2.213 3.933 12.698 1.00 94.25 181 THR A O 1
ATOM 1395 N N . PHE A 1 182 ? -1.563 2.623 11.003 1.00 87.19 182 PHE A N 1
ATOM 1396 C CA . PHE A 1 182 ? -2.635 1.628 11.135 1.00 87.19 182 PHE A CA 1
ATOM 1397 C C . PHE A 1 182 ? -2.589 0.699 12.362 1.00 87.19 182 PHE A C 1
ATOM 1399 O O . PHE A 1 182 ? -3.663 0.294 12.811 1.00 87.19 182 PHE A O 1
ATOM 1406 N N . PRO A 1 183 ? -1.427 0.329 12.948 1.00 92.50 183 PRO A N 1
ATOM 1407 C CA . PRO A 1 183 ? -1.403 -0.654 14.035 1.00 92.50 183 PRO A CA 1
ATOM 1408 C C . PRO A 1 183 ? -2.273 -0.294 15.249 1.00 92.50 183 PRO A C 1
ATOM 1410 O O . PRO A 1 183 ? -2.902 -1.170 15.844 1.00 92.50 183 PRO A O 1
ATOM 1413 N N . SER A 1 184 ? -2.346 0.989 15.615 1.00 85.31 184 SER A N 1
ATOM 1414 C CA . SER A 1 184 ? -3.202 1.458 16.712 1.00 85.31 184 SER A CA 1
ATOM 1415 C C . SER A 1 184 ? -4.688 1.270 16.389 1.00 85.31 184 SER A C 1
ATOM 1417 O O . SER A 1 184 ? -5.438 0.784 17.236 1.00 85.31 184 SER A O 1
ATOM 1419 N N . ALA A 1 185 ? -5.100 1.585 15.161 1.00 86.19 185 ALA A N 1
ATOM 1420 C CA . ALA A 1 185 ? -6.467 1.414 14.683 1.00 86.19 185 ALA A CA 1
ATOM 1421 C C . ALA A 1 185 ? -6.867 -0.063 14.603 1.00 86.19 185 ALA A C 1
ATOM 1423 O O . ALA A 1 185 ? -7.899 -0.446 15.151 1.00 86.19 185 ALA A O 1
ATOM 1424 N N . LEU A 1 186 ? -6.022 -0.910 14.004 1.00 89.94 186 LEU A N 1
ATOM 1425 C CA . LEU A 1 186 ? -6.272 -2.351 13.876 1.00 89.94 186 LEU A CA 1
ATOM 1426 C C . LEU A 1 186 ? -6.452 -3.029 15.237 1.00 89.94 186 LEU A C 1
ATOM 1428 O O . LEU A 1 186 ? -7.314 -3.892 15.394 1.00 89.94 186 LEU A O 1
ATOM 1432 N N . ASN A 1 187 ? -5.670 -2.619 16.236 1.00 90.69 187 ASN A N 1
ATOM 1433 C CA . ASN A 1 187 ? -5.796 -3.144 17.591 1.00 90.69 187 ASN A CA 1
ATOM 1434 C C . ASN A 1 187 ? -7.091 -2.715 18.288 1.00 90.69 187 ASN A C 1
ATOM 1436 O O . ASN A 1 187 ? -7.626 -3.503 19.060 1.00 90.69 187 ASN A O 1
ATOM 1440 N N . ARG A 1 188 ? -7.601 -1.507 18.021 1.00 86.12 188 ARG A N 1
ATOM 1441 C CA . ARG A 1 188 ? -8.890 -1.043 18.562 1.00 86.12 188 ARG A CA 1
ATOM 1442 C C . ARG A 1 188 ? -10.074 -1.695 17.862 1.00 86.12 188 ARG A C 1
ATOM 1444 O O . ARG A 1 188 ? -11.031 -2.064 18.526 1.00 86.12 188 ARG A O 1
ATOM 1451 N N . ILE A 1 189 ? -9.993 -1.889 16.546 1.00 82.44 189 ILE A N 1
ATOM 1452 C CA . ILE A 1 189 ? -11.018 -2.617 15.784 1.00 82.44 189 ILE A CA 1
ATOM 1453 C C . ILE A 1 189 ? -11.159 -4.050 16.302 1.00 82.44 189 ILE A C 1
ATOM 1455 O O . ILE A 1 189 ? -12.269 -4.539 16.416 1.00 82.44 189 ILE A O 1
ATOM 1459 N N . ALA A 1 190 ? -10.055 -4.703 16.670 1.00 77.31 190 ALA A N 1
ATOM 1460 C CA . ALA A 1 190 ? -10.084 -6.061 17.211 1.00 77.31 190 ALA A CA 1
ATOM 1461 C C . ALA A 1 190 ? -10.694 -6.182 18.627 1.00 77.31 190 ALA A C 1
ATOM 1463 O O . ALA A 1 190 ? -10.823 -7.300 19.120 1.00 77.31 190 ALA A O 1
ATOM 1464 N N . GLN A 1 191 ? -10.995 -5.066 19.301 1.00 69.19 191 GLN A N 1
ATOM 1465 C CA . GLN A 1 191 ? -11.602 -5.039 20.640 1.00 69.19 191 GLN A CA 1
ATOM 1466 C C . GLN A 1 191 ? -13.121 -4.818 20.615 1.00 69.19 191 GLN A C 1
ATOM 1468 O O . GLN A 1 191 ? -13.746 -4.916 21.669 1.00 69.19 191 GLN A O 1
ATOM 1473 N N . VAL A 1 192 ? -13.682 -4.481 19.451 1.00 57.06 192 VAL A N 1
ATOM 1474 C CA . VAL A 1 192 ? -15.116 -4.244 19.225 1.00 57.06 192 VAL A CA 1
ATOM 1475 C C . VAL A 1 192 ? -15.710 -5.457 18.529 1.00 57.06 192 VAL A C 1
ATOM 1477 O O . VAL A 1 192 ? -16.816 -5.865 18.933 1.00 57.06 192 VAL A O 1
#

Radius of gyration: 16.34 Å; chains: 1; bounding box: 38×32×42 Å

Sequence (192 aa):
MLLHQGPGENDKNLPERVANVATCGMFLHAGAKIIRQCRSQAARRFGWAFTAVGVIATLYHGSWGRIRPHARKVDYYAIALSSMLLRSAVLGPLPRWLTAAMLLAIPFKPTLVTSSNFTAVEVRYLLLALAQRSMLPVWAVHTGLAAAATVCFTLDETPLLSWCPFTHAGFHLLSAATFLTFPSALNRIAQV

Foldseek 3Di:
DQLLADLFLFPPDDVRLVLQLVLLVLQLVLLVCQLVQADDPLSNVLSVLSNVLSVLSNVLSVDDDPCNSVSSLVSLLSLLVSLQSLLCLQVNHDDPVVVVVSNVCSSRCSVVSNVVSVVSNLVSLVVVCVVVVVCVVLSVLLVVLVVLLVVLVVQRSDPVRNPDGNSSSSSSNSVSVSSNSCSVVSNVSVVD

Organism: NCBI:txid47790